Protein AF-A0A660PSE3-F1 (afdb_monomer)

Radius of gyration: 17.84 Å; Cα contacts (8 Å, |Δi|>4): 418; chains: 1; bounding box: 39×32×51 Å

Sequence (211 aa):
MMINMDMIGRLKQQEKGLAIMGVGTSQEFGEYFEGLDAGELKITLVQSGVGSDHTAFYNDSIPSLHFFTGAHEDYHTPSDVLDKIDPDGIVSVSNLIAEVITHFDRHDGQLVFQRTKDSKKGHRASFSVTLGVTPDFVTEVEGLGVDGVSAEGPADNAGILKGDVIIKMDNLVVGDIYDYMNGLSKYRKGDSSLVTLVRETDTLKVVVNFE

Structure (mmCIF, N/CA/C/O backbone):
data_AF-A0A660PSE3-F1
#
_entry.id   AF-A0A660PSE3-F1
#
loop_
_atom_site.group_PDB
_atom_site.id
_atom_site.type_symbol
_atom_site.label_atom_id
_atom_site.label_alt_id
_atom_site.label_comp_id
_atom_site.label_asym_id
_atom_site.label_entity_id
_atom_site.label_seq_id
_atom_site.pdbx_PDB_ins_code
_atom_site.Cartn_x
_atom_site.Cartn_y
_atom_site.Cartn_z
_atom_site.occupancy
_atom_site.B_iso_or_equiv
_atom_site.auth_seq_id
_atom_site.auth_comp_id
_atom_site.auth_asym_id
_atom_site.auth_atom_id
_atom_site.pdbx_PDB_model_num
ATOM 1 N N . MET A 1 1 ? -15.745 -6.299 13.226 1.00 94.12 1 MET A N 1
ATOM 2 C CA . MET A 1 1 ? -14.736 -5.936 12.208 1.00 94.12 1 MET A CA 1
ATOM 3 C C . MET A 1 1 ? -13.872 -7.135 11.870 1.00 94.12 1 MET A C 1
ATOM 5 O O . MET A 1 1 ? -13.912 -8.117 12.604 1.00 94.12 1 MET A O 1
ATOM 9 N N . MET A 1 2 ? -13.092 -7.037 10.801 1.00 96.31 2 MET A N 1
ATOM 10 C CA . MET A 1 2 ? -12.050 -7.990 10.428 1.00 96.31 2 MET A CA 1
ATOM 11 C C . MET A 1 2 ? -10.685 -7.277 10.412 1.00 96.31 2 MET A C 1
ATOM 13 O O . MET A 1 2 ? -10.609 -6.116 10.012 1.00 96.31 2 MET A O 1
ATOM 17 N N . ILE A 1 3 ? -9.627 -7.954 10.866 1.00 97.44 3 ILE A N 1
ATOM 18 C CA . ILE A 1 3 ? -8.242 -7.462 10.842 1.00 97.44 3 ILE A CA 1
ATOM 19 C C . ILE A 1 3 ? -7.397 -8.354 9.928 1.00 97.44 3 ILE A C 1
ATOM 21 O O . ILE A 1 3 ? -7.279 -9.553 10.178 1.00 97.44 3 ILE A O 1
ATOM 25 N N . ASN A 1 4 ? -6.786 -7.762 8.904 1.00 97.38 4 ASN A N 1
ATOM 26 C CA . ASN A 1 4 ? -5.809 -8.410 8.036 1.00 97.38 4 ASN A CA 1
ATOM 27 C C . ASN A 1 4 ? -4.395 -7.971 8.422 1.00 97.38 4 ASN A C 1
ATOM 29 O O . ASN A 1 4 ? -4.133 -6.775 8.564 1.00 97.38 4 ASN A O 1
ATOM 33 N N . MET A 1 5 ? -3.490 -8.935 8.563 1.00 96.75 5 MET A N 1
ATOM 34 C CA . MET A 1 5 ? -2.077 -8.715 8.872 1.00 96.75 5 MET A CA 1
ATOM 35 C C . MET A 1 5 ? -1.255 -9.355 7.760 1.00 96.75 5 MET A C 1
ATOM 37 O O . MET A 1 5 ? -1.071 -10.570 7.759 1.00 96.75 5 MET A O 1
ATOM 41 N N . ASP A 1 6 ? -0.798 -8.549 6.810 1.00 92.38 6 ASP A N 1
ATOM 42 C CA . ASP A 1 6 ? -0.016 -9.016 5.666 1.00 92.38 6 ASP A CA 1
ATOM 43 C C . ASP A 1 6 ? 1.324 -8.291 5.692 1.00 92.38 6 ASP A C 1
ATOM 45 O O . ASP A 1 6 ? 1.356 -7.073 5.844 1.00 92.38 6 ASP A O 1
ATOM 49 N N . MET A 1 7 ? 2.430 -9.035 5.624 1.00 93.06 7 MET A N 1
ATOM 50 C CA . MET A 1 7 ? 3.790 -8.484 5.686 1.00 93.06 7 MET A CA 1
ATOM 51 C C . MET A 1 7 ? 3.969 -7.421 6.792 1.00 93.06 7 MET A C 1
ATOM 53 O O . MET A 1 7 ? 4.244 -6.249 6.530 1.00 93.06 7 MET A O 1
ATOM 57 N N . ILE A 1 8 ? 3.832 -7.827 8.059 1.00 96.56 8 ILE A N 1
ATOM 58 C CA . ILE A 1 8 ? 4.061 -6.954 9.231 1.00 96.56 8 ILE A CA 1
ATOM 59 C C . ILE A 1 8 ? 5.482 -7.062 9.809 1.00 96.56 8 ILE A C 1
ATOM 61 O O . ILE A 1 8 ? 5.777 -6.526 10.874 1.00 96.56 8 ILE A O 1
ATOM 65 N N . GLY A 1 9 ? 6.355 -7.813 9.134 1.00 96.19 9 GLY A N 1
ATOM 66 C CA . GLY A 1 9 ? 7.639 -8.255 9.673 1.00 96.19 9 GLY A CA 1
ATOM 67 C C . GLY A 1 9 ? 8.857 -7.440 9.261 1.00 96.19 9 GLY A C 1
ATOM 68 O O . GLY A 1 9 ? 9.953 -7.791 9.684 1.00 96.19 9 GLY A O 1
ATOM 69 N N . ARG A 1 10 ? 8.719 -6.404 8.423 1.00 95.19 10 ARG A N 1
ATOM 70 C CA . ARG A 1 10 ? 9.862 -5.654 7.862 1.00 95.19 10 ARG A CA 1
ATOM 71 C C . ARG A 1 10 ? 9.874 -4.177 8.261 1.00 95.19 10 ARG A C 1
ATOM 73 O O . ARG A 1 10 ? 10.488 -3.353 7.588 1.00 95.19 10 ARG A O 1
ATOM 80 N N . LEU A 1 11 ? 9.252 -3.848 9.393 1.00 95.56 11 LEU A N 1
ATOM 81 C CA . LEU A 1 11 ? 9.049 -2.475 9.864 1.00 95.56 11 LEU A CA 1
ATOM 82 C C . LEU A 1 11 ? 10.332 -1.618 9.853 1.00 95.56 11 LEU A C 1
ATOM 84 O O . LEU A 1 11 ? 10.322 -0.493 9.351 1.00 95.56 11 LEU A O 1
ATOM 88 N N . LYS A 1 12 ? 11.458 -2.135 10.367 1.00 93.38 12 LYS A N 1
ATOM 89 C CA . LYS A 1 12 ? 12.744 -1.415 10.354 1.00 93.38 12 LYS A CA 1
ATOM 90 C C . LYS A 1 12 ? 13.263 -1.096 8.950 1.00 93.38 12 LYS A C 1
ATOM 92 O O . LYS A 1 12 ? 13.829 -0.021 8.760 1.00 93.38 12 LYS A O 1
ATOM 97 N N . GLN A 1 13 ? 13.096 -2.004 7.984 1.00 92.25 13 GLN A N 1
ATOM 98 C CA . GLN A 1 13 ? 13.504 -1.767 6.588 1.00 92.25 13 GLN A CA 1
ATOM 99 C C . GLN A 1 13 ? 12.668 -0.663 5.936 1.00 92.25 13 GLN A C 1
ATOM 101 O O . GLN A 1 13 ? 13.131 -0.011 5.008 1.00 92.25 13 GLN A O 1
ATOM 106 N N . GLN A 1 14 ? 11.469 -0.442 6.466 1.00 91.31 14 GLN A N 1
ATOM 107 C CA . GLN A 1 14 ? 10.493 0.533 5.998 1.00 91.31 14 GLN A CA 1
ATOM 108 C C . GLN A 1 14 ? 10.499 1.812 6.848 1.00 91.31 14 GLN A C 1
ATOM 110 O O . GLN A 1 14 ? 9.527 2.554 6.897 1.00 91.31 14 GLN A O 1
ATOM 115 N N . GLU A 1 15 ? 11.597 2.071 7.569 1.00 93.38 15 GLU A N 1
ATOM 116 C CA . GLU A 1 15 ? 11.785 3.257 8.415 1.00 93.38 15 GLU A CA 1
ATOM 117 C C . GLU A 1 15 ? 10.637 3.529 9.407 1.00 93.38 15 GLU A C 1
ATOM 119 O O . GLU A 1 15 ? 10.296 4.690 9.672 1.00 93.38 15 GLU A O 1
ATOM 124 N N . LYS A 1 16 ? 10.065 2.455 9.971 1.00 94.50 16 LYS A N 1
ATOM 125 C CA . LYS A 1 16 ? 8.881 2.477 10.851 1.00 94.50 16 LYS A CA 1
ATOM 126 C C . LYS A 1 16 ? 7.572 2.880 10.164 1.00 94.50 16 LYS A C 1
ATOM 128 O O . LYS A 1 16 ? 6.616 3.238 10.849 1.00 94.50 16 LYS A O 1
ATOM 133 N N . GLY A 1 17 ? 7.526 2.817 8.838 1.00 95.31 17 GLY A N 1
ATOM 134 C CA . GLY A 1 17 ? 6.325 2.991 8.033 1.00 95.31 17 GLY A CA 1
ATOM 135 C C . GLY A 1 17 ? 5.329 1.850 8.225 1.00 95.31 17 GLY A C 1
ATOM 136 O O . GLY A 1 17 ? 5.695 0.675 8.209 1.00 95.31 17 GLY A O 1
ATOM 137 N N . LEU A 1 18 ? 4.061 2.206 8.419 1.00 96.31 18 LEU A N 1
ATOM 138 C CA . LEU A 1 18 ? 2.957 1.259 8.525 1.00 96.31 18 LEU A CA 1
ATOM 139 C C . LEU A 1 18 ? 1.725 1.836 7.829 1.00 96.31 18 LEU A C 1
ATOM 141 O O . LEU A 1 18 ? 1.149 2.830 8.272 1.00 96.31 18 LEU A O 1
ATOM 145 N N . ALA A 1 19 ? 1.292 1.178 6.760 1.00 94.56 19 ALA A N 1
ATOM 146 C CA . ALA A 1 19 ? 0.030 1.484 6.112 1.00 94.56 19 ALA A CA 1
ATOM 147 C C . ALA A 1 19 ? -1.121 0.787 6.851 1.00 94.56 19 ALA A C 1
ATOM 149 O O . ALA A 1 19 ? -1.070 -0.421 7.108 1.00 94.56 19 ALA A O 1
ATOM 150 N N . ILE A 1 20 ? -2.175 1.546 7.157 1.00 95.31 20 ILE A N 1
ATOM 151 C CA . ILE A 1 20 ? -3.448 1.040 7.673 1.00 95.31 20 ILE A CA 1
ATOM 152 C C . ILE A 1 20 ? -4.521 1.338 6.629 1.00 95.31 20 ILE A C 1
ATOM 154 O O . ILE A 1 20 ? -5.004 2.463 6.491 1.00 95.31 20 ILE A O 1
ATOM 158 N N . MET A 1 21 ? -4.882 0.311 5.870 1.00 92.75 21 MET A N 1
ATOM 159 C CA . MET A 1 21 ? -5.939 0.364 4.865 1.00 92.75 21 MET A CA 1
ATOM 160 C C . MET A 1 21 ? -7.294 0.003 5.465 1.00 92.75 21 MET A C 1
ATOM 162 O O . MET A 1 21 ? -7.382 -0.735 6.446 1.00 92.75 21 MET A O 1
ATOM 166 N N . GLY A 1 22 ? -8.363 0.487 4.839 1.00 93.94 22 GLY A N 1
ATOM 167 C CA . GLY A 1 22 ? -9.740 0.176 5.210 1.00 93.94 22 GLY A CA 1
ATOM 168 C C . GLY A 1 22 ? -10.331 1.095 6.273 1.00 93.94 22 GLY A C 1
ATOM 169 O O . GLY A 1 22 ? -11.458 0.862 6.714 1.00 93.94 22 GLY A O 1
ATOM 170 N N . VAL A 1 23 ? -9.638 2.175 6.651 1.00 94.94 23 VAL A N 1
ATOM 171 C CA . VAL A 1 23 ? -10.137 3.108 7.679 1.00 94.94 23 VAL A CA 1
ATOM 172 C C . VAL A 1 23 ? -11.426 3.817 7.265 1.00 94.94 23 VAL A C 1
ATOM 174 O O . VAL A 1 23 ? -12.193 4.247 8.113 1.00 94.94 23 VAL A O 1
ATOM 177 N N . GLY A 1 24 ? -11.716 3.881 5.965 1.00 94.19 24 GLY A N 1
ATOM 178 C CA . GLY A 1 24 ? -12.964 4.432 5.448 1.00 94.19 24 GLY A CA 1
ATOM 179 C C . GLY A 1 24 ? -14.133 3.447 5.452 1.00 94.19 24 GLY A C 1
ATOM 180 O O . GLY A 1 24 ? -15.213 3.822 5.003 1.00 94.19 24 GLY A O 1
ATOM 181 N N . THR A 1 25 ? -13.949 2.199 5.903 1.00 95.00 25 THR A N 1
ATOM 182 C CA . THR A 1 25 ? -14.993 1.153 5.864 1.00 95.00 25 THR A CA 1
ATOM 183 C C . THR A 1 25 ? -15.966 1.194 7.041 1.00 95.00 25 THR A C 1
ATOM 185 O O . THR A 1 25 ? -16.986 0.505 6.997 1.00 95.00 25 THR A O 1
ATOM 188 N N . SER A 1 26 ? -15.686 2.015 8.055 1.00 95.44 26 SER A N 1
ATOM 189 C CA . SER A 1 26 ? -16.573 2.305 9.184 1.00 95.44 26 SER A CA 1
ATOM 190 C C . SER A 1 26 ? -16.522 3.790 9.508 1.00 95.44 26 SER A C 1
ATOM 192 O O . SER A 1 26 ? -15.457 4.396 9.395 1.00 95.44 26 SER A O 1
ATOM 194 N N . GLN A 1 27 ? -17.631 4.371 9.959 1.00 90.81 27 GLN A N 1
ATOM 195 C CA . GLN A 1 27 ? -17.623 5.757 10.439 1.00 90.81 27 GLN A CA 1
ATOM 196 C C . GLN A 1 27 ? -16.722 5.911 11.679 1.00 90.81 27 GLN A C 1
ATOM 198 O O . GLN A 1 27 ? -15.932 6.846 11.774 1.00 90.81 27 GLN A O 1
ATOM 203 N N . GLU A 1 28 ? -16.789 4.939 12.584 1.00 93.75 28 GLU A N 1
ATOM 204 C CA . GLU A 1 28 ? -16.076 4.910 13.864 1.00 93.75 28 GLU A CA 1
ATOM 205 C C . GLU A 1 28 ? -14.559 4.756 13.686 1.00 93.75 28 GLU A C 1
ATOM 207 O O . GLU A 1 28 ? -13.779 5.179 14.537 1.00 93.75 28 GLU A O 1
ATOM 212 N N . PHE A 1 29 ? -14.119 4.169 12.569 1.00 95.12 29 PHE A N 1
ATOM 213 C CA . PHE A 1 29 ? -12.698 4.061 12.242 1.00 95.12 29 PHE A CA 1
ATOM 214 C C . PHE A 1 29 ? -12.092 5.430 11.947 1.00 95.12 29 PHE A C 1
ATOM 216 O O . PHE A 1 29 ? -11.010 5.723 12.447 1.00 95.12 29 PHE A O 1
ATOM 223 N N . GLY A 1 30 ? -12.789 6.270 11.175 1.00 83.81 30 GLY A N 1
ATOM 224 C CA . GLY A 1 30 ? -12.317 7.617 10.857 1.00 83.81 30 GLY A CA 1
ATOM 225 C C . GLY A 1 30 ? -12.034 8.429 12.121 1.00 83.81 30 GLY A C 1
ATOM 226 O O . GLY A 1 30 ? -10.928 8.934 12.287 1.00 83.81 30 GLY A O 1
ATOM 227 N N . GLU A 1 31 ? -12.992 8.455 13.051 1.00 85.06 31 GLU A N 1
ATOM 228 C CA . GLU A 1 31 ? -12.867 9.188 14.319 1.00 85.06 31 GLU A CA 1
ATOM 229 C C . GLU A 1 31 ? -11.703 8.680 15.183 1.00 85.06 31 GLU A C 1
ATOM 231 O O . GLU A 1 31 ? -10.964 9.473 15.766 1.00 85.06 31 GLU A O 1
ATOM 236 N N . TYR A 1 32 ? -11.510 7.360 15.252 1.00 93.69 32 TYR A N 1
ATOM 237 C CA . TYR A 1 32 ? -10.425 6.763 16.028 1.00 93.69 32 TYR A CA 1
ATOM 238 C C . TYR A 1 32 ? -9.043 7.057 15.429 1.00 93.69 32 TYR A C 1
ATOM 240 O O . TYR A 1 32 ? -8.137 7.485 16.144 1.00 93.69 32 TYR A O 1
ATOM 248 N N . PHE A 1 33 ? -8.867 6.833 14.122 1.00 93.19 33 PHE A N 1
ATOM 249 C CA . PHE A 1 33 ? -7.552 6.931 13.483 1.00 93.19 33 PHE A CA 1
ATOM 250 C C . PHE A 1 33 ? -7.088 8.375 13.264 1.00 93.19 33 PHE A C 1
ATOM 252 O O . PHE A 1 33 ? -5.882 8.609 13.250 1.00 93.19 33 PHE A O 1
ATOM 259 N N . GLU A 1 34 ? -8.000 9.348 13.165 1.00 85.00 34 GLU A N 1
ATOM 260 C CA . GLU A 1 34 ? -7.638 10.775 13.174 1.00 85.00 34 GLU A CA 1
ATOM 261 C C . GLU A 1 34 ? -6.984 11.211 14.499 1.00 85.00 34 GLU A C 1
ATOM 263 O O . GLU A 1 34 ? -6.159 12.124 14.508 1.00 85.00 34 GLU A O 1
ATOM 268 N N . GLY A 1 35 ? -7.335 10.559 15.614 1.00 85.44 35 GLY A N 1
ATOM 269 C CA . GLY A 1 35 ? -6.816 10.855 16.953 1.00 85.44 35 GLY A CA 1
ATOM 270 C C . GLY A 1 35 ? -5.775 9.864 17.480 1.00 85.44 35 GLY A C 1
ATOM 271 O O . GLY A 1 35 ? -5.416 9.946 18.655 1.00 85.44 35 GLY A O 1
ATOM 272 N N . LEU A 1 36 ? -5.323 8.912 16.659 1.00 90.62 36 LEU A N 1
ATOM 273 C CA . LEU A 1 36 ? -4.416 7.850 17.090 1.00 90.62 36 LEU A CA 1
ATOM 274 C C . LEU A 1 36 ? -3.026 8.407 17.437 1.00 90.62 36 LEU A C 1
ATOM 276 O O . LEU A 1 36 ? -2.349 8.988 16.590 1.00 90.62 36 LEU A O 1
ATOM 280 N N . ASP A 1 37 ? -2.561 8.147 18.660 1.00 89.31 37 ASP A N 1
ATOM 281 C CA . ASP A 1 37 ? -1.147 8.282 19.015 1.00 89.31 37 ASP A CA 1
ATOM 282 C C . ASP A 1 37 ? -0.411 6.996 18.627 1.00 89.31 37 ASP A C 1
ATOM 284 O O . ASP A 1 37 ? -0.559 5.956 19.266 1.00 89.31 37 ASP A O 1
ATOM 288 N N . ALA A 1 38 ? 0.360 7.062 17.545 1.00 87.75 38 ALA A N 1
ATOM 289 C CA . ALA A 1 38 ? 1.097 5.921 17.014 1.00 87.75 38 ALA A CA 1
ATOM 290 C C . ALA A 1 38 ? 2.534 5.808 17.561 1.00 87.75 38 ALA A C 1
ATOM 292 O O . ALA A 1 38 ? 3.313 4.963 17.102 1.00 87.75 38 ALA A O 1
ATOM 293 N N . GLY A 1 39 ? 2.913 6.662 18.520 1.00 90.69 39 GLY A N 1
ATOM 294 C CA . GLY A 1 39 ? 4.263 6.709 19.067 1.00 90.69 39 GLY A CA 1
ATOM 295 C C . GLY A 1 39 ? 5.318 6.955 17.984 1.00 90.69 39 GLY A C 1
ATOM 296 O O . GLY A 1 39 ? 5.339 7.997 17.335 1.00 90.69 39 GLY A O 1
ATOM 297 N N . GLU A 1 40 ? 6.226 5.994 17.799 1.00 91.69 40 GLU A N 1
ATOM 298 C CA . GLU A 1 40 ? 7.311 6.091 16.811 1.00 91.69 40 GLU A CA 1
ATOM 299 C C . GLU A 1 40 ? 6.939 5.561 15.415 1.00 91.69 40 GLU A C 1
ATOM 301 O O . GLU A 1 40 ? 7.767 5.634 14.501 1.00 91.69 40 GLU A O 1
ATOM 306 N N . LEU A 1 41 ? 5.741 4.988 15.248 1.00 95.44 41 LEU A N 1
ATOM 307 C CA . LEU A 1 41 ? 5.271 4.481 13.961 1.00 95.44 41 LEU A CA 1
ATOM 308 C C . LEU A 1 41 ? 4.863 5.645 13.052 1.00 95.44 41 LEU A C 1
ATOM 310 O O . LEU A 1 41 ? 4.146 6.558 13.460 1.00 95.44 41 LEU A O 1
ATOM 314 N N . LYS A 1 42 ? 5.283 5.58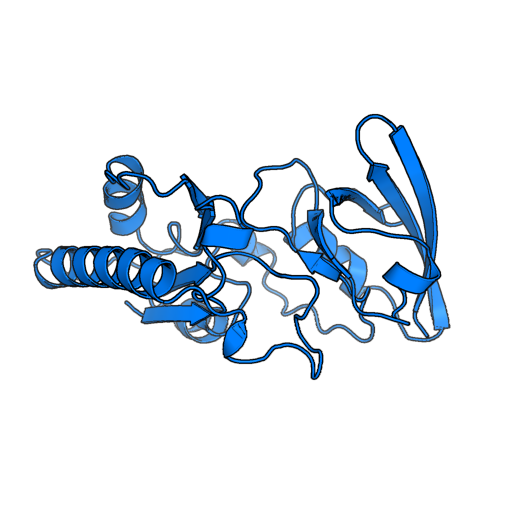4 11.789 1.00 94.94 42 LYS A N 1
ATOM 315 C CA . LYS A 1 42 ? 4.845 6.507 10.739 1.00 94.94 42 LYS A CA 1
ATOM 316 C C . LYS A 1 42 ? 3.625 5.895 10.050 1.00 94.94 42 LYS A C 1
ATOM 318 O O . LYS A 1 42 ? 3.770 5.019 9.200 1.00 94.94 42 LYS A O 1
ATOM 323 N N . ILE A 1 43 ? 2.432 6.311 10.471 1.00 94.75 43 ILE A N 1
ATOM 324 C CA . ILE A 1 43 ? 1.172 5.744 9.980 1.00 94.75 43 ILE A CA 1
ATOM 325 C C . ILE A 1 43 ? 0.721 6.428 8.693 1.00 94.75 43 ILE A C 1
ATOM 327 O O . ILE A 1 43 ? 0.563 7.647 8.663 1.00 94.75 43 ILE A O 1
ATOM 331 N N . THR A 1 44 ? 0.405 5.619 7.685 1.00 93.19 44 THR A N 1
ATOM 332 C CA . THR A 1 44 ? -0.277 6.061 6.463 1.00 93.19 44 THR A CA 1
ATOM 333 C C . THR A 1 44 ? -1.681 5.477 6.436 1.00 93.19 44 THR A C 1
ATOM 335 O O . THR A 1 44 ? -1.865 4.260 6.414 1.00 93.19 44 THR A O 1
ATOM 338 N N . LEU A 1 45 ? -2.694 6.344 6.473 1.00 93.00 45 LEU A N 1
ATOM 339 C CA . LEU A 1 45 ? -4.097 5.936 6.519 1.00 93.00 45 LEU A CA 1
ATOM 340 C C . LEU A 1 45 ? -4.681 5.884 5.107 1.00 93.00 45 LEU A C 1
ATOM 342 O O . LEU A 1 45 ? -4.785 6.901 4.424 1.00 93.00 45 LEU A O 1
ATOM 346 N N . VAL A 1 46 ? -5.132 4.705 4.687 1.00 90.19 46 VAL A N 1
ATOM 347 C CA . VAL A 1 46 ? -5.727 4.502 3.363 1.00 90.19 46 VAL A CA 1
ATOM 348 C C . VAL A 1 46 ? -7.213 4.201 3.513 1.00 90.19 46 VAL A C 1
ATOM 350 O O . VAL A 1 46 ? -7.623 3.219 4.131 1.00 90.19 46 VAL A O 1
ATOM 353 N N . GLN A 1 47 ? -8.047 5.053 2.917 1.00 91.31 47 GLN A N 1
ATOM 354 C CA . GLN A 1 47 ? -9.503 4.984 3.077 1.00 91.31 47 GLN A CA 1
ATOM 355 C C . GLN A 1 47 ? -10.108 3.692 2.521 1.00 91.31 47 GLN A C 1
ATOM 357 O O . GLN A 1 47 ? -11.075 3.183 3.081 1.00 91.31 47 GLN A O 1
ATOM 362 N N . SER A 1 48 ? -9.559 3.172 1.425 1.00 87.50 48 SER A N 1
ATOM 363 C CA . SER A 1 48 ? -10.150 2.054 0.694 1.00 87.50 48 SER A CA 1
ATOM 364 C C . SER A 1 48 ? -10.196 0.746 1.479 1.00 87.50 48 SER A C 1
ATOM 366 O O . SER A 1 48 ? -9.223 0.373 2.123 1.00 87.50 48 SER A O 1
ATOM 368 N N . GLY A 1 49 ? -11.306 0.015 1.339 1.00 84.56 49 GLY A N 1
ATOM 369 C CA . GLY A 1 49 ? -11.508 -1.330 1.883 1.00 84.56 49 GLY A CA 1
ATOM 370 C C . GLY A 1 49 ? -11.163 -2.472 0.925 1.00 84.56 49 GLY A C 1
ATOM 371 O O . GLY A 1 49 ? -11.608 -3.596 1.151 1.00 84.56 49 GLY A O 1
ATOM 372 N N . VAL A 1 50 ? -10.450 -2.202 -0.170 1.00 81.88 50 VAL A N 1
ATOM 373 C CA . VAL A 1 50 ? -10.019 -3.232 -1.127 1.00 81.88 50 VAL A CA 1
ATOM 374 C C . VAL A 1 50 ? -8.505 -3.185 -1.338 1.00 81.88 50 VAL A C 1
ATOM 376 O O . VAL A 1 50 ? -7.904 -2.118 -1.252 1.00 81.88 50 VAL A O 1
ATOM 379 N N . GLY A 1 51 ? -7.897 -4.328 -1.668 1.00 75.75 51 GLY A N 1
ATOM 380 C CA . GLY A 1 51 ? -6.471 -4.404 -2.026 1.00 75.75 51 GLY A CA 1
ATOM 381 C C . GLY A 1 51 ? -5.740 -5.677 -1.586 1.00 75.75 51 GLY A C 1
ATOM 382 O O . GLY A 1 51 ? -4.701 -5.994 -2.146 1.00 75.75 51 GLY A O 1
ATOM 383 N N . SER A 1 52 ? -6.284 -6.430 -0.627 1.00 81.75 52 SER A N 1
ATOM 384 C CA . SER A 1 52 ? -5.774 -7.749 -0.192 1.00 81.75 52 SER A CA 1
ATOM 385 C C . SER A 1 52 ? -6.963 -8.637 0.237 1.00 81.75 52 SER A C 1
ATOM 387 O O . SER A 1 52 ? -8.101 -8.363 -0.167 1.00 81.75 52 SER A O 1
ATOM 389 N N . ASP A 1 53 ? -6.758 -9.675 1.046 1.00 84.81 53 ASP A N 1
ATOM 390 C CA . ASP A 1 53 ? -7.789 -10.635 1.473 1.00 84.81 53 ASP A CA 1
ATOM 391 C C . ASP A 1 53 ? -8.967 -9.979 2.209 1.00 84.81 53 ASP A C 1
ATOM 393 O O . ASP A 1 53 ? -10.117 -10.423 2.118 1.00 84.81 53 ASP A O 1
ATOM 397 N N . HIS A 1 54 ? -8.720 -8.829 2.844 1.00 88.56 54 HIS A N 1
ATOM 398 C CA . HIS A 1 54 ? -9.759 -8.003 3.457 1.00 88.56 54 HIS A CA 1
ATOM 399 C C . HIS A 1 54 ? -10.869 -7.551 2.506 1.00 88.56 54 HIS A C 1
ATOM 401 O O . HIS A 1 54 ? -11.997 -7.305 2.939 1.00 88.56 54 HIS A O 1
ATOM 407 N N . THR A 1 55 ? -10.593 -7.554 1.203 1.00 87.31 55 THR A N 1
ATOM 408 C CA . THR A 1 55 ? -11.569 -7.268 0.149 1.00 87.31 55 THR A CA 1
ATOM 409 C C . THR A 1 55 ? -12.795 -8.184 0.223 1.00 87.31 55 THR A C 1
ATOM 411 O O . THR A 1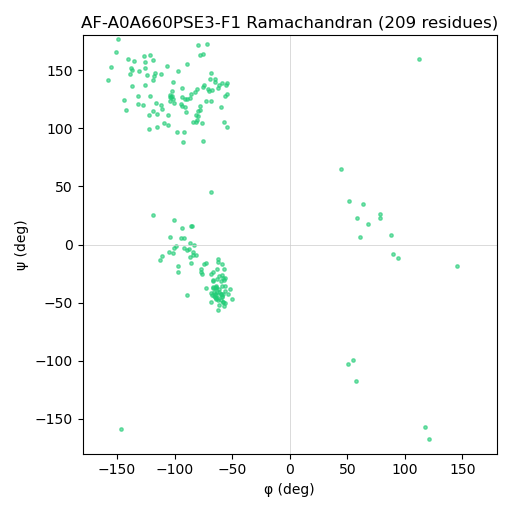 55 ? -13.901 -7.747 -0.093 1.00 87.31 55 THR A O 1
ATOM 414 N N . ALA A 1 56 ? -12.640 -9.458 0.610 1.00 88.44 56 ALA A N 1
ATOM 415 C CA . ALA A 1 56 ? -13.771 -10.386 0.704 1.00 88.44 56 ALA A CA 1
ATOM 416 C C . ALA A 1 56 ? -14.779 -9.938 1.776 1.00 88.44 56 ALA A C 1
ATOM 418 O O . ALA A 1 56 ? -15.968 -9.814 1.495 1.00 88.44 56 ALA A O 1
ATOM 419 N N . PHE A 1 57 ? -14.283 -9.582 2.960 1.00 94.38 57 PHE A N 1
ATOM 420 C CA . PHE A 1 57 ? -15.092 -9.111 4.087 1.00 94.38 57 PHE A CA 1
ATOM 421 C C . PHE A 1 57 ? -15.716 -7.742 3.811 1.00 94.38 57 PHE A C 1
ATOM 423 O O . PHE A 1 57 ? -16.905 -7.538 4.055 1.00 94.38 57 PHE A O 1
ATOM 430 N N . TYR A 1 58 ? -14.953 -6.829 3.207 1.00 92.19 58 TYR A N 1
ATOM 431 C CA . TYR A 1 58 ? -15.486 -5.557 2.725 1.00 92.19 58 TYR A CA 1
ATOM 432 C C . TYR A 1 58 ? -16.651 -5.746 1.738 1.00 92.19 58 TYR A C 1
ATOM 434 O O . TYR A 1 58 ? -17.650 -5.023 1.789 1.00 92.19 58 TYR A O 1
ATOM 442 N N . ASN A 1 59 ? -16.560 -6.734 0.841 1.00 89.12 59 ASN A N 1
ATOM 443 C CA . ASN A 1 59 ? -17.639 -7.036 -0.100 1.00 89.12 59 ASN A CA 1
ATOM 444 C C . ASN A 1 59 ? -18.901 -7.558 0.585 1.00 89.12 59 ASN A C 1
ATOM 446 O O . ASN A 1 59 ? -19.993 -7.193 0.143 1.00 89.12 59 ASN A O 1
ATOM 450 N N . ASP A 1 60 ? -18.748 -8.266 1.699 1.00 94.38 60 ASP A N 1
ATOM 451 C CA . ASP A 1 60 ? -19.844 -8.737 2.550 1.00 94.38 60 ASP A CA 1
ATOM 452 C C . ASP A 1 60 ? -20.293 -7.693 3.588 1.00 94.38 60 ASP A C 1
ATOM 454 O O . ASP A 1 60 ? -21.053 -7.993 4.504 1.00 94.38 60 ASP A O 1
ATOM 458 N N . SER A 1 61 ? -19.898 -6.429 3.400 1.00 94.88 61 SER A N 1
ATOM 459 C CA . SER A 1 61 ? -20.299 -5.292 4.240 1.00 94.88 61 SER A CA 1
ATOM 460 C C . SER A 1 61 ? -19.812 -5.395 5.688 1.00 94.88 61 SER A C 1
ATOM 462 O O . SER A 1 61 ? -20.491 -4.968 6.621 1.00 94.88 61 SER A O 1
ATOM 464 N N . ILE A 1 62 ? -18.618 -5.961 5.870 1.00 95.56 62 ILE A N 1
ATOM 465 C CA . ILE A 1 62 ? -17.939 -6.068 7.160 1.00 95.56 62 ILE A CA 1
ATOM 466 C C . ILE A 1 62 ? -16.818 -5.015 7.212 1.00 95.56 62 ILE A C 1
ATOM 468 O O . ILE A 1 62 ? -15.922 -5.045 6.357 1.00 95.56 62 ILE A O 1
ATOM 472 N N . PRO A 1 63 ? -16.809 -4.108 8.213 1.00 96.19 63 PRO A N 1
ATOM 473 C CA . PRO A 1 63 ? -15.709 -3.170 8.418 1.00 96.19 63 PRO A CA 1
ATOM 474 C C . PRO A 1 63 ? -14.395 -3.923 8.582 1.00 96.19 63 PRO A C 1
ATOM 476 O O . PRO A 1 63 ? -14.313 -4.860 9.385 1.00 96.19 63 PRO A O 1
ATOM 479 N N . SER A 1 64 ? -13.390 -3.547 7.801 1.00 95.81 64 SER A N 1
ATOM 480 C CA . SER A 1 64 ? -12.147 -4.305 7.681 1.00 95.81 64 SER A CA 1
ATOM 481 C C . SER A 1 64 ? -10.951 -3.368 7.702 1.00 95.81 64 SER A C 1
ATOM 483 O O . SER A 1 64 ? -10.973 -2.344 7.027 1.00 95.81 64 SER A O 1
ATOM 485 N N . LEU A 1 65 ? -9.916 -3.740 8.450 1.00 97.00 65 LEU A N 1
ATOM 486 C CA . LEU A 1 65 ? -8.640 -3.032 8.500 1.00 97.00 65 LEU A CA 1
ATOM 487 C C . LEU A 1 65 ? -7.528 -3.943 8.002 1.00 97.00 65 LEU A C 1
ATOM 489 O O . LEU A 1 65 ? -7.554 -5.150 8.246 1.00 97.00 65 LEU A O 1
ATOM 493 N N . HIS A 1 66 ? -6.544 -3.365 7.329 1.00 96.69 66 HIS A N 1
ATOM 494 C CA . HIS A 1 66 ? -5.381 -4.086 6.841 1.00 96.69 66 HIS A CA 1
ATOM 495 C C . HIS A 1 66 ? -4.098 -3.344 7.202 1.00 96.69 66 HIS A C 1
ATOM 497 O O . HIS A 1 66 ? -3.911 -2.198 6.806 1.00 96.69 66 HIS A O 1
ATOM 503 N N . PHE A 1 67 ? -3.234 -4.030 7.945 1.00 97.00 67 PHE A N 1
ATOM 504 C CA . PHE A 1 67 ? -1.943 -3.540 8.410 1.00 97.00 67 PHE A CA 1
ATOM 505 C C . PHE A 1 67 ? -0.836 -4.112 7.532 1.00 97.00 67 PHE A C 1
ATOM 507 O O . PHE A 1 67 ? -0.742 -5.333 7.394 1.00 97.00 67 PHE A O 1
ATOM 514 N N . PHE A 1 68 ? -0.015 -3.228 6.966 1.00 95.19 68 PHE A N 1
ATOM 515 C CA . PHE A 1 68 ? 1.009 -3.577 5.987 1.00 95.19 68 PHE A CA 1
ATOM 516 C C . PHE A 1 68 ? 2.255 -2.712 6.181 1.00 95.19 68 PHE A C 1
ATOM 518 O O . PHE A 1 68 ? 2.160 -1.484 6.162 1.00 95.19 68 PHE A O 1
ATOM 525 N N . THR A 1 69 ? 3.427 -3.330 6.374 1.00 94.88 69 THR A N 1
ATOM 526 C CA . THR A 1 69 ? 4.674 -2.558 6.565 1.00 94.88 69 THR A CA 1
ATOM 527 C C . THR A 1 69 ? 5.297 -2.074 5.261 1.00 94.88 69 THR A C 1
ATOM 529 O O . THR A 1 69 ? 6.198 -1.253 5.317 1.00 94.88 69 THR A O 1
ATOM 532 N N . GLY A 1 70 ? 4.806 -2.525 4.106 1.00 89.38 70 GLY A N 1
ATOM 533 C CA . GLY A 1 70 ? 5.423 -2.266 2.807 1.00 89.38 70 GLY A CA 1
ATOM 534 C C . GLY A 1 70 ? 5.987 -3.544 2.188 1.00 89.38 70 GLY A C 1
ATOM 535 O O . GLY A 1 70 ? 6.227 -4.547 2.864 1.00 89.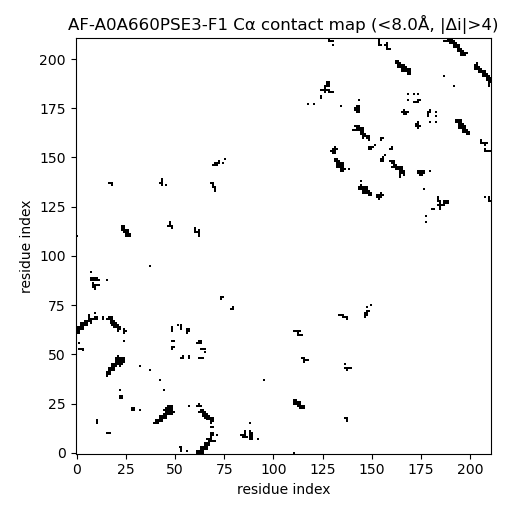38 70 GLY A O 1
ATOM 536 N N . ALA A 1 71 ? 6.181 -3.506 0.878 1.00 87.12 71 ALA A N 1
ATOM 537 C CA . ALA A 1 71 ? 6.874 -4.530 0.119 1.00 87.12 71 ALA A CA 1
ATOM 538 C C . ALA A 1 71 ? 8.377 -4.489 0.414 1.00 87.12 71 ALA A C 1
ATOM 540 O O . ALA A 1 71 ? 8.901 -3.599 1.075 1.00 87.12 71 ALA A O 1
ATOM 541 N N . HIS A 1 72 ? 9.122 -5.461 -0.083 1.00 86.62 72 HIS A N 1
ATOM 542 C CA . HIS A 1 72 ? 10.575 -5.467 0.044 1.00 86.62 72 HIS A CA 1
ATOM 543 C C . HIS A 1 72 ? 11.198 -6.212 -1.129 1.00 86.62 72 HIS A C 1
ATOM 545 O O . HIS A 1 72 ? 10.516 -6.940 -1.845 1.00 86.62 72 HIS A O 1
ATOM 551 N N . GLU A 1 73 ? 12.506 -6.044 -1.314 1.00 81.69 73 GLU A N 1
ATOM 552 C CA . GLU A 1 73 ? 13.259 -6.651 -2.422 1.00 81.69 73 GLU A CA 1
ATOM 553 C C . GLU A 1 73 ? 13.126 -8.180 -2.486 1.00 81.69 73 GLU A C 1
ATOM 555 O O . GLU A 1 73 ? 13.162 -8.766 -3.560 1.00 81.69 73 GLU A O 1
ATOM 560 N N . ASP A 1 74 ? 12.916 -8.824 -1.336 1.00 86.25 74 ASP A N 1
ATOM 561 C CA . ASP A 1 74 ? 12.748 -10.274 -1.258 1.00 86.25 74 ASP A CA 1
ATOM 562 C C . ASP A 1 74 ? 11.321 -10.760 -1.532 1.00 86.25 74 ASP A C 1
ATOM 564 O O . ASP A 1 74 ? 11.082 -11.967 -1.557 1.00 86.25 74 ASP A O 1
ATOM 568 N N . TYR A 1 75 ? 10.353 -9.859 -1.683 1.00 81.75 75 TYR A N 1
ATOM 569 C CA . TYR A 1 75 ? 8.949 -10.242 -1.760 1.00 81.75 75 TYR A CA 1
ATOM 570 C C . TYR A 1 75 ? 8.672 -11.136 -2.979 1.00 81.75 75 TYR A C 1
ATOM 572 O O . TYR A 1 75 ? 9.140 -10.865 -4.082 1.00 81.75 75 TYR A O 1
ATOM 580 N N . HIS A 1 76 ? 7.914 -12.221 -2.775 1.00 82.06 76 HIS A N 1
ATOM 581 C CA . HIS A 1 76 ? 7.681 -13.283 -3.768 1.00 82.06 76 HIS A CA 1
ATOM 582 C C . HIS A 1 76 ? 8.944 -13.993 -4.282 1.00 82.06 76 HIS A C 1
ATOM 584 O O . HIS A 1 76 ? 8.922 -14.613 -5.348 1.00 82.06 76 HIS A O 1
ATOM 590 N N . THR A 1 77 ? 10.036 -13.966 -3.520 1.00 83.81 77 THR A N 1
ATOM 591 C CA . THR A 1 77 ? 11.264 -14.683 -3.871 1.00 83.81 77 THR A CA 1
ATOM 592 C C . THR A 1 77 ? 11.625 -15.732 -2.813 1.00 83.81 77 THR A C 1
ATOM 594 O O . THR A 1 77 ? 11.238 -15.607 -1.649 1.00 83.81 77 THR A O 1
ATOM 597 N N . PRO A 1 78 ? 12.431 -16.752 -3.162 1.00 90.31 78 PRO A N 1
ATOM 598 C CA . PRO A 1 78 ? 12.971 -17.692 -2.180 1.00 90.31 78 PRO A CA 1
ATOM 599 C C . PRO A 1 78 ? 13.896 -17.060 -1.125 1.00 90.31 78 PRO A C 1
ATOM 601 O O . PRO A 1 78 ? 14.237 -17.736 -0.156 1.00 90.31 78 PRO A O 1
ATOM 604 N N . SER A 1 79 ? 14.345 -15.809 -1.309 1.00 91.62 79 SER A N 1
ATOM 605 C CA . SER A 1 79 ? 15.188 -15.103 -0.337 1.00 91.62 79 SER A CA 1
ATOM 606 C C . SER A 1 79 ? 14.393 -14.369 0.745 1.00 91.62 79 SER A C 1
ATOM 608 O O . SER A 1 79 ? 15.013 -13.752 1.622 1.00 91.62 79 SER A O 1
ATOM 610 N N . ASP A 1 80 ? 13.058 -14.462 0.730 1.00 92.94 80 ASP A N 1
ATOM 611 C CA . ASP A 1 80 ? 12.213 -14.043 1.846 1.00 92.94 80 ASP A CA 1
ATOM 612 C C . ASP A 1 80 ? 12.287 -15.069 2.980 1.00 92.94 80 ASP A C 1
ATOM 614 O O . ASP A 1 80 ? 11.567 -16.067 3.022 1.00 92.94 80 ASP A O 1
ATOM 618 N N . VAL A 1 81 ? 13.254 -14.857 3.872 1.00 94.81 81 VAL A N 1
ATOM 619 C CA . VAL A 1 81 ? 13.628 -15.805 4.922 1.00 94.81 81 VAL A CA 1
ATOM 620 C C . VAL A 1 81 ? 13.585 -15.162 6.304 1.00 94.81 81 VAL A C 1
ATOM 622 O O . VAL A 1 81 ? 13.738 -13.949 6.456 1.00 94.81 81 VAL A O 1
ATOM 625 N N . LEU A 1 82 ? 13.429 -16.012 7.324 1.00 94.62 82 LEU A N 1
ATOM 626 C CA . LEU A 1 82 ? 13.240 -15.628 8.726 1.00 94.62 82 LEU A CA 1
ATOM 627 C C . LEU A 1 82 ? 14.291 -14.640 9.253 1.00 94.62 82 LEU A C 1
ATOM 629 O O . LEU A 1 82 ? 13.939 -13.728 9.990 1.00 94.62 82 LEU A O 1
ATOM 633 N N . ASP A 1 83 ? 15.555 -14.781 8.853 1.00 96.00 83 ASP A N 1
ATOM 634 C CA . ASP A 1 83 ? 16.667 -13.952 9.351 1.00 96.00 83 ASP A CA 1
ATOM 635 C C . ASP A 1 83 ? 16.523 -12.458 9.034 1.00 96.00 83 ASP A C 1
ATOM 637 O O . ASP A 1 83 ? 17.228 -11.625 9.602 1.00 96.00 83 ASP A O 1
ATOM 641 N N . LYS A 1 84 ? 15.625 -12.112 8.110 1.00 94.56 84 LYS A N 1
ATOM 642 C CA . LYS A 1 84 ? 15.377 -10.732 7.699 1.00 94.56 84 LYS A CA 1
ATOM 643 C C . LYS A 1 84 ? 14.128 -10.123 8.341 1.00 94.56 84 LYS A C 1
ATOM 645 O O . LYS A 1 84 ? 13.835 -8.951 8.107 1.00 94.56 84 LYS A O 1
ATOM 650 N N . ILE A 1 85 ? 13.395 -10.909 9.128 1.00 96.50 85 ILE A N 1
ATOM 651 C CA . ILE A 1 85 ? 12.280 -10.424 9.935 1.00 96.50 85 ILE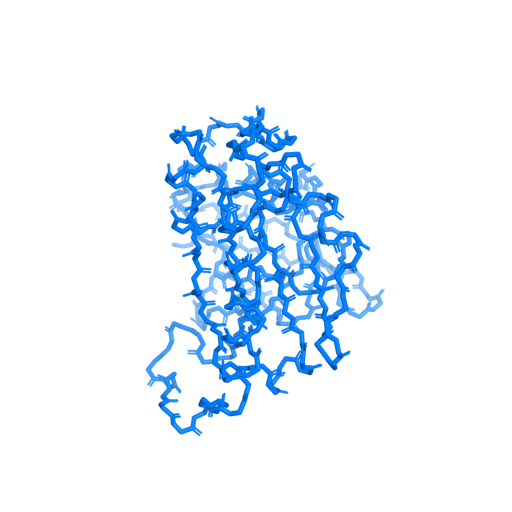 A CA 1
ATOM 652 C C . ILE A 1 85 ? 12.818 -9.546 11.065 1.00 96.50 85 ILE A C 1
ATOM 654 O O . ILE A 1 85 ? 13.856 -9.834 11.653 1.00 96.50 85 ILE A O 1
ATOM 658 N N . ASP A 1 86 ? 12.082 -8.483 11.365 1.00 97.25 86 ASP A N 1
ATOM 659 C CA . ASP A 1 86 ? 12.266 -7.577 12.491 1.00 97.25 86 ASP A CA 1
ATOM 660 C C . ASP A 1 86 ? 11.305 -7.973 13.630 1.00 97.25 86 ASP A C 1
ATOM 662 O O . ASP A 1 86 ? 10.126 -7.606 13.591 1.00 97.25 86 ASP A O 1
ATOM 666 N N . PRO A 1 87 ? 11.755 -8.750 14.639 1.00 97.44 87 PRO A N 1
ATOM 667 C CA . PRO A 1 87 ? 10.868 -9.247 15.688 1.00 97.44 87 PRO A CA 1
ATOM 668 C C . PRO A 1 87 ? 10.327 -8.123 16.573 1.00 97.44 87 PRO A C 1
ATOM 670 O O . PRO A 1 87 ? 9.160 -8.159 16.959 1.00 97.44 87 PRO A O 1
ATOM 673 N N . ASP A 1 88 ? 11.150 -7.110 16.858 1.00 97.19 88 ASP A N 1
ATOM 674 C CA . ASP A 1 88 ? 10.738 -5.946 17.645 1.00 97.19 88 ASP A CA 1
ATOM 675 C C . ASP A 1 88 ? 9.673 -5.148 16.885 1.00 97.19 88 ASP A C 1
ATOM 677 O O . ASP A 1 88 ? 8.657 -4.759 17.462 1.00 97.19 88 ASP A O 1
ATOM 681 N N . GLY A 1 89 ? 9.846 -4.994 15.567 1.00 96.88 89 GLY A N 1
ATOM 682 C CA . GLY A 1 89 ? 8.843 -4.388 14.697 1.00 96.88 89 GLY A CA 1
ATOM 683 C C . GLY A 1 89 ? 7.507 -5.133 14.691 1.00 96.88 89 GLY A C 1
ATOM 684 O O . GLY A 1 89 ? 6.458 -4.497 14.813 1.00 96.88 89 GLY A O 1
ATOM 685 N N . ILE A 1 90 ? 7.525 -6.472 14.644 1.00 97.69 90 ILE A N 1
ATOM 686 C CA . ILE A 1 90 ? 6.301 -7.285 14.775 1.00 97.69 90 ILE A CA 1
ATOM 687 C C . ILE A 1 90 ? 5.610 -7.006 16.109 1.00 97.69 90 ILE A C 1
ATOM 689 O O . ILE A 1 90 ? 4.388 -6.851 16.132 1.00 97.69 90 ILE A O 1
ATOM 693 N N . VAL A 1 91 ? 6.360 -6.933 17.214 1.00 97.56 91 VAL A N 1
ATOM 694 C CA . VAL A 1 91 ? 5.796 -6.632 18.539 1.00 97.56 91 VAL A CA 1
ATOM 695 C C . VAL A 1 91 ? 5.165 -5.239 18.555 1.00 97.56 91 VAL A C 1
ATOM 697 O O . VAL A 1 91 ? 4.030 -5.103 19.009 1.00 97.56 91 VAL A O 1
ATOM 700 N N . SER A 1 92 ? 5.841 -4.221 18.013 1.00 96.94 92 SER A N 1
ATOM 701 C CA . SER A 1 92 ? 5.295 -2.861 17.910 1.00 96.94 92 SER A CA 1
ATOM 702 C C . SER A 1 92 ? 3.982 -2.817 17.124 1.00 96.94 92 SER A C 1
ATOM 704 O O . SER A 1 92 ? 2.995 -2.271 17.618 1.00 96.94 92 SER A O 1
ATOM 706 N N . VAL A 1 93 ? 3.939 -3.433 15.938 1.00 97.62 93 VAL A N 1
ATOM 707 C CA . VAL A 1 93 ? 2.725 -3.478 15.103 1.00 97.62 93 VAL A CA 1
ATOM 708 C C . VAL A 1 93 ? 1.616 -4.279 15.792 1.00 97.62 93 VAL A C 1
ATOM 710 O O . VAL A 1 93 ? 0.466 -3.846 15.821 1.00 97.62 93 VAL A O 1
ATOM 713 N N . SER A 1 94 ? 1.951 -5.417 16.405 1.00 97.50 94 SER A N 1
ATOM 714 C CA . SER A 1 94 ? 0.980 -6.271 17.104 1.00 97.50 94 SER A CA 1
ATOM 715 C C . SER A 1 94 ? 0.364 -5.580 18.321 1.00 97.50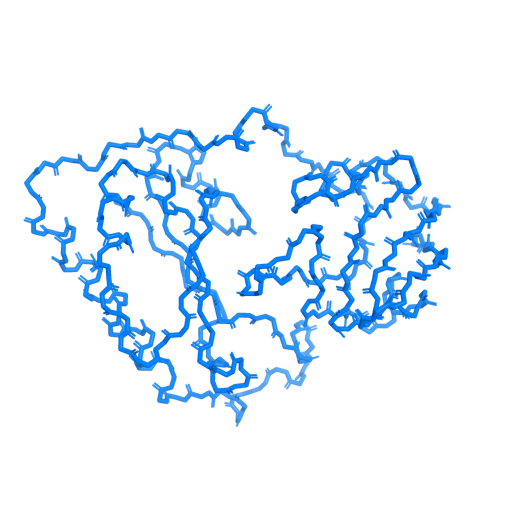 94 SER A C 1
ATOM 717 O O . SER A 1 94 ? -0.828 -5.750 18.572 1.00 97.50 94 SER A O 1
ATOM 719 N N . ASN A 1 95 ? 1.145 -4.783 19.059 1.00 97.31 95 ASN A N 1
ATOM 720 C CA . ASN A 1 95 ? 0.638 -4.000 20.185 1.00 97.31 95 ASN A CA 1
ATOM 721 C C . ASN A 1 95 ? -0.370 -2.946 19.719 1.00 97.31 95 ASN A C 1
ATOM 723 O O . ASN A 1 95 ? -1.463 -2.884 20.274 1.00 97.31 95 ASN A O 1
ATOM 727 N N . LEU A 1 96 ? -0.061 -2.199 18.650 1.00 97.31 96 LEU A N 1
ATOM 728 C CA . LEU A 1 96 ? -1.013 -1.252 18.060 1.00 97.31 96 LEU A CA 1
ATOM 729 C C . LEU A 1 96 ? -2.302 -1.961 17.615 1.00 97.31 96 LEU A C 1
ATOM 731 O O . LEU A 1 96 ? -3.403 -1.505 17.914 1.00 97.31 96 LEU A O 1
ATOM 735 N N . ILE A 1 97 ? -2.187 -3.108 16.939 1.00 97.50 97 ILE A N 1
ATOM 736 C CA . ILE A 1 97 ? -3.355 -3.900 16.522 1.00 97.50 97 ILE A CA 1
ATOM 737 C C . ILE A 1 97 ? -4.181 -4.341 17.739 1.00 97.50 97 ILE A C 1
ATOM 739 O O . ILE A 1 97 ? -5.410 -4.255 17.714 1.00 97.50 97 ILE A O 1
ATOM 743 N N . ALA A 1 98 ? -3.534 -4.789 18.817 1.00 97.19 98 ALA A N 1
ATOM 744 C CA . ALA A 1 98 ? -4.216 -5.179 20.047 1.00 97.19 98 ALA A CA 1
ATOM 745 C C . ALA A 1 98 ? -4.932 -3.993 20.715 1.00 97.19 98 ALA A C 1
ATOM 747 O O . ALA A 1 98 ? -6.042 -4.164 21.22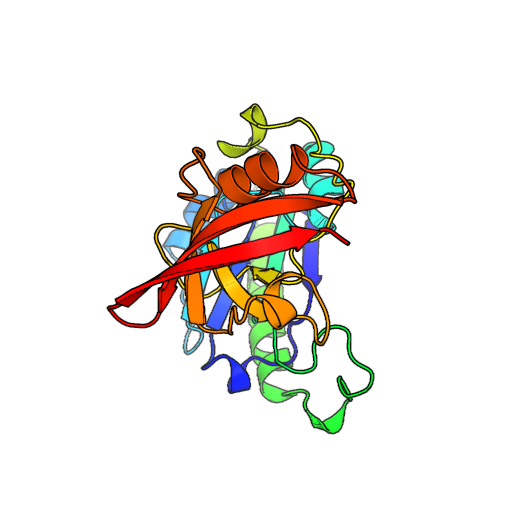7 1.00 97.19 98 ALA A O 1
ATOM 748 N N . GLU A 1 99 ? -4.345 -2.795 20.682 1.00 96.19 99 GLU A N 1
ATOM 749 C CA . GLU A 1 99 ? -4.971 -1.562 21.171 1.00 96.19 99 GLU A CA 1
ATOM 750 C C . GLU A 1 99 ? -6.204 -1.183 20.346 1.00 96.19 99 GLU A C 1
ATOM 752 O O . GLU A 1 99 ? -7.257 -0.917 20.928 1.00 96.19 99 GLU A O 1
ATOM 757 N N . VAL A 1 100 ? -6.114 -1.252 19.014 1.00 96.44 100 VAL A N 1
ATOM 758 C CA . VAL A 1 100 ? -7.245 -1.034 18.092 1.00 96.44 100 VAL A CA 1
ATOM 759 C C . VAL A 1 100 ? -8.378 -2.018 18.395 1.00 96.44 100 VAL A C 1
ATOM 761 O O . VAL A 1 100 ? -9.530 -1.617 18.565 1.00 96.44 100 VAL A O 1
ATOM 764 N N . ILE A 1 101 ? -8.057 -3.312 18.508 1.00 96.38 101 ILE A N 1
ATOM 765 C CA . ILE A 1 101 ? -9.038 -4.354 18.845 1.00 96.38 101 ILE A CA 1
ATOM 766 C C . ILE A 1 101 ? -9.676 -4.064 20.201 1.00 96.38 101 ILE A C 1
ATOM 768 O O . ILE A 1 101 ? -10.898 -4.082 20.312 1.00 96.38 101 ILE A O 1
ATOM 772 N N . THR A 1 102 ? -8.871 -3.749 21.215 1.00 96.06 102 THR A N 1
ATOM 773 C CA . THR A 1 102 ? -9.360 -3.471 22.572 1.00 96.06 102 THR A CA 1
ATOM 774 C C . THR A 1 102 ? -10.237 -2.221 22.621 1.00 96.06 102 THR A C 1
ATOM 776 O O . THR A 1 102 ? -11.214 -2.190 23.369 1.00 96.06 102 THR A O 1
ATOM 779 N N . HIS A 1 103 ? -9.910 -1.189 21.840 1.00 94.94 103 HIS A N 1
ATOM 780 C CA . HIS A 1 103 ? -10.724 0.016 21.729 1.00 94.94 103 HIS A CA 1
ATOM 781 C C . HIS A 1 103 ? -12.114 -0.316 21.178 1.00 94.94 103 HIS A C 1
ATOM 783 O O . HIS A 1 103 ? -13.117 0.015 21.811 1.00 94.94 103 HIS A O 1
ATOM 789 N N . PHE A 1 104 ? -12.180 -1.019 20.043 1.00 95.31 104 PHE A N 1
ATOM 790 C CA . PHE A 1 104 ? -13.455 -1.334 19.394 1.00 95.31 104 PHE A CA 1
ATOM 791 C C . PHE A 1 104 ? -14.237 -2.471 20.059 1.00 95.31 104 PHE A C 1
ATOM 793 O O . PHE A 1 104 ? -15.453 -2.520 19.912 1.00 95.31 104 PHE A O 1
ATOM 800 N N . ASP A 1 105 ? -13.590 -3.343 20.832 1.00 94.38 105 ASP A N 1
ATOM 801 C CA . ASP A 1 105 ? -14.273 -4.316 21.699 1.00 94.38 105 ASP A CA 1
ATOM 802 C C . ASP A 1 105 ? -15.039 -3.626 22.843 1.00 94.38 105 ASP A C 1
ATOM 804 O O . ASP A 1 105 ? -16.085 -4.097 23.283 1.00 94.38 105 ASP A O 1
ATOM 808 N N . ARG A 1 106 ? -14.544 -2.465 23.297 1.00 94.44 106 ARG A N 1
ATOM 809 C CA . ARG A 1 106 ? -15.175 -1.633 24.337 1.00 94.44 106 ARG A CA 1
ATOM 810 C C . ARG A 1 106 ? -16.115 -0.563 23.786 1.00 94.44 106 ARG A C 1
ATOM 812 O O . ARG A 1 106 ? -16.687 0.186 24.573 1.00 94.44 106 ARG A O 1
ATOM 819 N N . HIS A 1 107 ? -16.227 -0.441 22.468 1.00 91.88 107 HIS A N 1
ATOM 820 C CA . HIS A 1 107 ? -17.093 0.544 21.840 1.00 91.88 107 HIS A CA 1
ATOM 821 C C . HIS A 1 107 ? -18.567 0.175 22.057 1.00 91.88 107 HIS A C 1
ATOM 823 O O . HIS A 1 107 ? -18.982 -0.959 21.820 1.00 91.88 107 HIS A O 1
ATOM 829 N N . ASP A 1 108 ? -19.368 1.150 22.483 1.00 90.06 108 ASP A N 1
ATOM 830 C CA . ASP A 1 108 ? -20.802 0.961 22.679 1.00 90.06 108 ASP A CA 1
ATOM 831 C C . ASP A 1 108 ? -21.532 0.957 21.331 1.00 90.06 108 ASP A C 1
ATOM 833 O O . ASP A 1 108 ? -21.785 2.003 20.737 1.00 90.06 108 ASP A O 1
ATOM 837 N N . GLY A 1 109 ? -21.933 -0.228 20.876 1.00 88.88 109 GLY A N 1
ATOM 838 C CA . GLY A 1 109 ? -22.729 -0.395 19.662 1.00 88.88 109 GLY A CA 1
ATOM 839 C C . GLY A 1 109 ? -22.044 -1.261 18.615 1.00 88.88 109 GLY A C 1
ATOM 840 O O . GLY A 1 109 ? -21.090 -1.984 18.889 1.00 88.88 109 GLY A O 1
ATOM 841 N N . GLN A 1 110 ? -22.593 -1.244 17.402 1.00 89.81 110 GLN A N 1
ATOM 842 C CA . GLN A 1 110 ? -22.010 -1.944 16.263 1.00 89.81 110 GLN A CA 1
ATOM 843 C C . GLN A 1 110 ? -21.276 -0.948 15.382 1.00 89.81 110 GLN A C 1
ATOM 845 O O . GLN A 1 110 ? -21.801 0.123 15.109 1.00 89.81 110 GLN A O 1
ATOM 850 N N . LEU A 1 111 ? -20.120 -1.364 14.872 1.00 94.62 111 LEU A N 1
ATOM 851 C CA . LEU A 1 111 ? -19.403 -0.638 13.832 1.00 94.62 111 LEU A CA 1
ATOM 852 C C . LEU A 1 111 ? -20.276 -0.509 12.581 1.00 94.62 111 LEU A C 1
ATOM 854 O O . LEU A 1 111 ? -20.666 -1.522 11.983 1.00 94.62 111 LEU A O 1
ATOM 858 N N . VAL A 1 112 ? -20.585 0.726 12.193 1.00 94.25 112 VAL A N 1
ATOM 859 C CA . VAL A 1 112 ? -21.436 1.020 11.045 1.00 94.25 112 VAL A CA 1
ATOM 860 C C . VAL A 1 112 ? -20.615 0.944 9.766 1.00 94.25 112 VAL A C 1
ATOM 862 O O . VAL A 1 112 ? -19.854 1.849 9.426 1.00 94.25 112 VAL A O 1
ATOM 865 N N . PHE A 1 113 ? -20.820 -0.137 9.012 1.00 95.06 113 PHE A N 1
ATOM 866 C CA . PHE A 1 113 ? -20.194 -0.303 7.707 1.00 95.06 113 PHE A CA 1
ATOM 867 C C . PHE A 1 113 ? -20.603 0.793 6.722 1.00 95.06 113 PHE A C 1
ATOM 869 O O . PHE A 1 113 ? -21.788 1.087 6.540 1.00 95.06 113 PHE A O 1
ATOM 876 N N . GLN A 1 114 ? -19.619 1.288 5.974 1.00 93.50 114 GLN A N 1
ATOM 877 C CA . GLN A 1 114 ? -19.843 2.146 4.822 1.00 93.50 114 GLN A CA 1
ATOM 878 C C . GLN A 1 114 ? -18.942 1.758 3.644 1.00 93.50 114 GLN A C 1
ATOM 880 O O . GLN A 1 114 ? -17.824 1.263 3.791 1.00 93.50 114 GLN A O 1
ATOM 885 N N . ARG A 1 115 ? -19.442 2.003 2.432 1.00 91.62 115 ARG A N 1
ATOM 886 C CA . ARG A 1 115 ? -18.680 1.792 1.198 1.00 91.62 115 ARG A CA 1
ATOM 887 C C . ARG A 1 115 ? -17.740 2.971 0.952 1.00 91.62 115 ARG A C 1
ATOM 889 O O . ARG A 1 115 ? -18.163 4.124 0.997 1.00 91.62 115 ARG A O 1
ATOM 896 N N . THR A 1 116 ? -16.490 2.679 0.610 1.00 89.44 116 THR A N 1
ATOM 897 C CA . THR A 1 116 ? -15.476 3.687 0.265 1.00 89.44 116 THR A CA 1
ATOM 898 C C . THR A 1 116 ? -15.729 4.256 -1.134 1.00 89.44 116 THR A C 1
ATOM 900 O O . THR A 1 116 ? -16.487 3.679 -1.921 1.00 89.44 116 THR A O 1
ATOM 903 N N . LYS A 1 117 ? -15.116 5.395 -1.485 1.00 77.56 117 LYS A N 1
ATOM 904 C CA . LYS A 1 117 ? -15.321 6.053 -2.798 1.00 77.56 117 LYS A CA 1
ATOM 905 C C . LYS A 1 117 ? -14.981 5.133 -3.979 1.00 77.56 117 LYS A C 1
ATOM 907 O O . LYS A 1 117 ? -15.640 5.183 -5.020 1.00 77.56 117 LYS A O 1
ATOM 912 N N . ASP A 1 118 ? -14.038 4.229 -3.768 1.00 68.00 118 ASP A N 1
ATOM 913 C CA . ASP A 1 118 ? -13.530 3.264 -4.748 1.00 68.00 118 ASP A CA 1
ATOM 914 C C . ASP A 1 118 ? -14.548 2.144 -5.030 1.00 68.00 118 ASP A C 1
ATOM 916 O O . ASP A 1 118 ? -14.488 1.488 -6.068 1.00 68.00 118 ASP A O 1
ATOM 920 N N . SER A 1 119 ? -15.570 1.981 -4.174 1.00 54.44 119 SER A N 1
ATOM 921 C CA . SER A 1 119 ? -16.663 1.009 -4.359 1.00 54.44 119 SER A CA 1
ATOM 922 C C . SER A 1 119 ? -17.442 1.184 -5.662 1.00 54.44 119 SER A C 1
ATOM 924 O O . SER A 1 119 ? -17.959 0.208 -6.207 1.00 54.44 119 SER A O 1
ATOM 926 N N . LYS A 1 120 ? -17.516 2.411 -6.197 1.00 48.03 120 LYS A N 1
ATOM 927 C CA . LYS A 1 120 ? -18.189 2.686 -7.477 1.00 48.03 120 LYS A CA 1
ATOM 928 C C . LYS A 1 120 ? -17.376 2.216 -8.686 1.00 48.03 120 LYS A C 1
ATOM 930 O O . LYS A 1 120 ? -17.954 2.038 -9.754 1.00 48.03 120 LYS A O 1
ATOM 935 N N . LYS A 1 121 ? -16.074 1.952 -8.516 1.00 49.34 121 LYS A N 1
ATOM 936 C CA . LYS A 1 121 ? -15.206 1.299 -9.512 1.00 49.34 121 LYS A CA 1
ATOM 937 C C . LYS A 1 121 ? -15.305 -0.243 -9.421 1.00 49.34 121 LYS A C 1
ATOM 939 O O . LYS A 1 121 ? -14.471 -0.945 -9.975 1.00 49.34 121 LYS A O 1
ATOM 944 N N . GLY A 1 122 ? -16.333 -0.772 -8.740 1.00 42.22 122 GLY A N 1
ATOM 945 C CA . GLY A 1 122 ? -16.546 -2.173 -8.351 1.00 42.22 122 GLY A CA 1
ATOM 946 C C . GLY A 1 122 ? -16.835 -3.192 -9.459 1.00 42.22 122 GLY A C 1
ATOM 947 O O . GLY A 1 122 ? -17.695 -4.053 -9.290 1.00 42.22 122 GLY A O 1
ATOM 948 N N . HIS A 1 123 ? -16.096 -3.161 -10.563 1.00 45.91 123 HIS A N 1
ATOM 949 C CA . HIS A 1 123 ? -15.815 -4.408 -11.267 1.00 45.91 123 HIS A CA 1
ATOM 950 C C . HIS A 1 123 ? -14.506 -4.935 -10.687 1.00 45.91 123 HIS A C 1
ATOM 952 O O . HIS A 1 123 ? -13.512 -4.214 -10.682 1.00 45.91 123 HIS A O 1
ATOM 958 N N . ARG A 1 124 ? -14.489 -6.179 -10.185 1.00 52.12 124 ARG A N 1
ATOM 959 C CA . ARG A 1 124 ? -13.223 -6.903 -10.001 1.00 52.12 124 ARG A CA 1
ATOM 960 C C . ARG A 1 124 ? -12.534 -6.874 -11.360 1.00 52.12 124 ARG A C 1
ATOM 962 O O . ARG A 1 124 ? -12.945 -7.609 -12.255 1.00 52.12 124 ARG A O 1
ATOM 969 N N . ALA A 1 125 ? -11.564 -5.984 -11.531 1.00 57.25 125 ALA A N 1
ATOM 970 C CA . ALA A 1 125 ? -10.716 -5.971 -12.702 1.00 57.25 125 ALA A CA 1
ATOM 971 C C . ALA A 1 125 ? -10.068 -7.356 -12.772 1.00 57.25 125 ALA A C 1
ATOM 973 O O . ALA A 1 125 ? -9.240 -7.707 -11.936 1.00 57.25 125 ALA A O 1
ATOM 974 N N . SER A 1 126 ? -10.531 -8.198 -13.696 1.00 65.19 126 SER A N 1
ATOM 975 C CA . SER A 1 126 ? -9.857 -9.454 -13.983 1.00 65.19 126 SER A CA 1
ATOM 976 C C . SER A 1 126 ? -8.654 -9.107 -14.840 1.00 65.19 126 SER A C 1
ATOM 978 O O . SER A 1 126 ? -8.816 -8.614 -15.957 1.00 65.19 126 SER A O 1
ATOM 980 N N . PHE A 1 127 ? -7.463 -9.343 -14.319 1.00 81.31 127 PHE A N 1
ATOM 981 C CA . PHE A 1 127 ? -6.237 -9.070 -15.046 1.00 81.31 127 PHE A CA 1
ATOM 982 C C . PHE A 1 127 ? -5.841 -10.293 -15.867 1.00 81.31 127 PHE A C 1
ATOM 984 O O . PHE A 1 127 ? -5.704 -11.388 -15.325 1.00 81.31 127 PHE A O 1
ATOM 991 N N . SER A 1 128 ? -5.651 -10.112 -17.174 1.00 85.81 128 SER A N 1
ATOM 992 C CA . SER A 1 128 ? -5.009 -11.119 -18.032 1.00 85.81 128 SER A CA 1
ATOM 993 C C . SER A 1 128 ? -3.486 -11.011 -18.050 1.00 85.81 128 SER A C 1
ATOM 995 O O . SER A 1 128 ? -2.828 -11.894 -18.595 1.00 85.81 128 SER A O 1
ATOM 997 N N . VAL A 1 129 ? -2.939 -9.930 -17.492 1.00 91.81 129 VAL A N 1
ATOM 998 C CA . VAL A 1 129 ? -1.509 -9.619 -17.459 1.00 91.81 129 VAL A CA 1
ATOM 999 C C . VAL A 1 129 ? -1.139 -9.027 -16.107 1.00 91.81 129 VAL A C 1
ATOM 1001 O O . VAL A 1 129 ? -1.994 -8.501 -15.398 1.00 91.81 129 VAL A O 1
ATOM 1004 N N . THR A 1 130 ? 0.141 -9.073 -15.764 1.00 92.06 130 THR A N 1
ATOM 1005 C CA . THR A 1 130 ? 0.693 -8.338 -14.625 1.00 92.06 130 THR A CA 1
ATOM 1006 C C . THR A 1 130 ? 1.706 -7.326 -15.132 1.00 92.06 130 THR A C 1
ATOM 1008 O O . THR A 1 130 ? 2.389 -7.586 -16.119 1.00 92.06 130 THR A O 1
ATOM 1011 N N . LEU A 1 131 ? 1.821 -6.182 -14.461 1.00 92.75 131 LEU A N 1
ATOM 1012 C CA . LEU A 1 131 ? 2.963 -5.298 -14.672 1.00 92.75 131 LEU A CA 1
ATOM 1013 C C . LEU A 1 131 ? 4.214 -5.827 -13.948 1.00 92.75 131 LEU A C 1
ATOM 1015 O O . LEU A 1 131 ? 5.326 -5.524 -14.355 1.00 92.75 1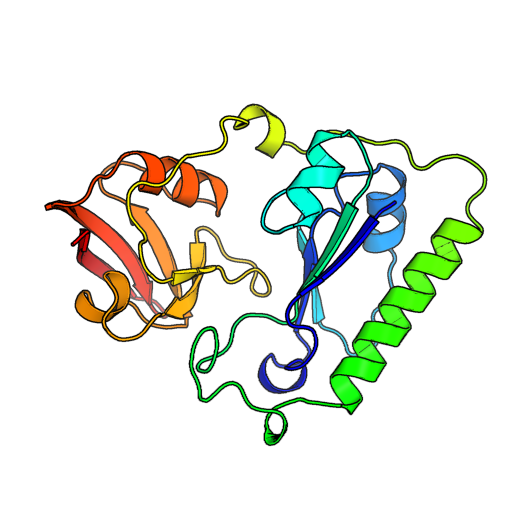31 LEU A O 1
ATOM 1019 N N . GLY A 1 132 ? 4.044 -6.644 -12.902 1.00 91.75 132 GLY A N 1
ATOM 1020 C CA . GLY A 1 132 ? 5.149 -7.116 -12.062 1.00 91.75 132 GLY A CA 1
ATOM 1021 C C . GLY A 1 132 ? 5.636 -6.077 -11.050 1.00 91.75 132 GLY A C 1
ATOM 1022 O O . GLY A 1 132 ? 6.799 -6.116 -10.667 1.00 91.75 132 GLY A O 1
ATOM 1023 N N . VAL A 1 133 ? 4.774 -5.143 -10.629 1.00 92.19 133 VAL A N 1
ATOM 1024 C CA . VAL A 1 133 ? 5.073 -4.168 -9.565 1.00 92.19 133 VAL A CA 1
ATOM 1025 C C . VAL A 1 133 ? 4.239 -4.439 -8.320 1.00 92.19 133 VAL A C 1
ATOM 1027 O O . VAL A 1 133 ? 3.081 -4.853 -8.420 1.00 92.19 133 VAL A O 1
ATOM 1030 N N . THR A 1 134 ? 4.816 -4.153 -7.157 1.00 89.00 134 THR A N 1
ATOM 1031 C CA . THR A 1 134 ? 4.094 -4.076 -5.885 1.00 89.00 134 THR A CA 1
ATOM 1032 C C . THR A 1 134 ? 3.840 -2.604 -5.557 1.00 89.00 134 THR A C 1
ATOM 1034 O O . THR A 1 134 ? 4.809 -1.843 -5.493 1.00 89.00 134 THR A O 1
ATOM 1037 N N . PRO A 1 135 ? 2.573 -2.185 -5.390 1.00 88.75 135 PRO A N 1
ATOM 1038 C CA . PRO A 1 135 ? 2.240 -0.817 -5.012 1.00 88.75 135 PRO A CA 1
ATOM 1039 C C . PRO A 1 135 ? 2.859 -0.409 -3.674 1.00 88.75 135 PRO A C 1
ATOM 1041 O O . PRO A 1 135 ? 2.831 -1.181 -2.715 1.00 88.75 135 PRO A O 1
ATOM 1044 N N . ASP A 1 136 ? 3.350 0.824 -3.612 1.00 88.06 136 ASP A N 1
ATOM 1045 C CA . ASP A 1 136 ? 3.667 1.501 -2.360 1.00 88.06 136 ASP A CA 1
ATOM 1046 C C . ASP A 1 136 ? 2.380 2.058 -1.742 1.00 88.06 136 ASP A C 1
ATOM 1048 O O . ASP A 1 136 ? 1.718 2.922 -2.318 1.00 88.06 136 ASP A O 1
ATOM 1052 N N . PHE A 1 137 ? 2.013 1.527 -0.577 1.00 82.25 137 PHE A N 1
ATOM 1053 C CA . PHE A 1 137 ? 0.893 2.018 0.233 1.00 82.25 137 PHE A CA 1
ATOM 1054 C C . PHE A 1 137 ? 1.356 2.811 1.459 1.00 82.25 137 PHE A C 1
ATOM 1056 O O . PHE A 1 137 ? 0.520 3.329 2.201 1.00 82.25 137 PHE A O 1
ATOM 1063 N N . VAL A 1 138 ? 2.666 2.854 1.709 1.00 80.81 138 VAL A N 1
ATOM 1064 C CA . VAL A 1 138 ? 3.274 3.525 2.859 1.00 80.81 138 VAL A CA 1
ATOM 1065 C C . VAL A 1 138 ? 3.573 4.975 2.499 1.00 80.81 138 VAL A C 1
ATOM 1067 O O . VAL A 1 138 ? 3.276 5.870 3.287 1.00 80.81 138 VAL A O 1
ATOM 1070 N N . THR A 1 139 ? 4.107 5.234 1.309 1.00 81.75 139 THR A N 1
ATOM 1071 C CA . THR A 1 139 ? 4.398 6.600 0.867 1.00 81.75 139 THR A CA 1
ATOM 1072 C C . THR A 1 139 ? 3.175 7.233 0.206 1.00 81.75 139 THR A C 1
ATOM 1074 O O . THR A 1 139 ? 2.623 6.700 -0.755 1.00 81.75 139 THR A O 1
ATOM 1077 N N . GLU A 1 140 ? 2.763 8.409 0.682 1.00 80.06 140 GLU A N 1
ATOM 1078 C CA . GLU A 1 140 ? 1.685 9.178 0.054 1.00 80.06 140 GLU A 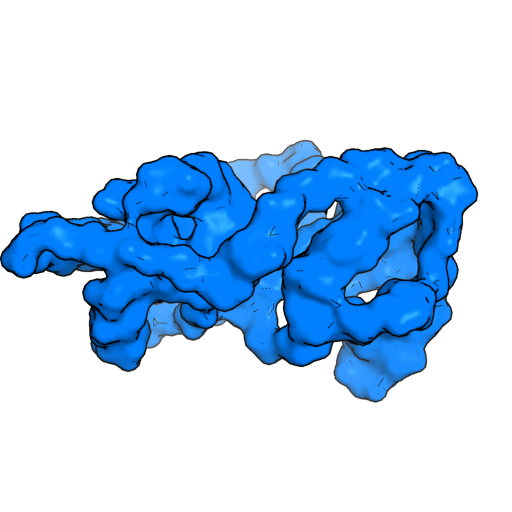CA 1
ATOM 1079 C C . GLU A 1 140 ? 2.215 9.937 -1.177 1.00 80.06 140 GLU A C 1
ATOM 1081 O O . GLU A 1 140 ? 3.006 10.874 -1.054 1.00 80.06 140 GLU A O 1
ATOM 1086 N N . VAL A 1 141 ? 1.794 9.517 -2.376 1.00 85.25 141 VAL A N 1
ATOM 1087 C CA . VAL A 1 141 ? 2.202 10.100 -3.669 1.00 85.25 141 VAL A CA 1
ATOM 1088 C C . VAL A 1 141 ? 1.013 10.244 -4.624 1.00 85.25 141 VAL A C 1
ATOM 1090 O O . VAL A 1 141 ? 0.062 9.468 -4.563 1.00 85.25 141 VAL A O 1
ATOM 1093 N N . GLU A 1 142 ? 1.068 11.219 -5.540 1.00 86.56 142 GLU A N 1
ATOM 1094 C CA . GLU A 1 142 ? 0.113 11.320 -6.654 1.00 86.56 142 GLU A CA 1
ATOM 1095 C C . GLU A 1 142 ? 0.534 10.361 -7.779 1.00 86.56 142 GLU A C 1
ATOM 1097 O O . GLU A 1 142 ? 1.566 10.556 -8.425 1.00 86.56 142 GLU A O 1
ATOM 1102 N N . GLY A 1 143 ? -0.265 9.316 -7.998 1.00 91.56 143 GLY A N 1
ATOM 1103 C CA . GLY A 1 143 ? 0.028 8.214 -8.911 1.00 91.56 143 GLY A CA 1
ATOM 1104 C C . GLY A 1 143 ? 0.128 6.869 -8.199 1.00 91.56 143 GLY A C 1
ATOM 1105 O O . GLY A 1 143 ? -0.442 6.664 -7.129 1.00 91.56 143 GLY A O 1
ATOM 1106 N N . LEU A 1 144 ? 0.832 5.921 -8.817 1.00 93.88 144 LEU A N 1
ATOM 1107 C CA . LEU A 1 144 ? 1.147 4.631 -8.208 1.00 93.88 144 LEU A CA 1
ATOM 1108 C C . LEU A 1 144 ? 2.638 4.573 -7.873 1.00 93.88 144 LEU A C 1
ATOM 1110 O O . LEU A 1 144 ? 3.459 4.376 -8.770 1.00 93.88 144 LEU A O 1
ATOM 1114 N N . GLY A 1 145 ? 2.976 4.708 -6.591 1.00 94.44 145 GLY A N 1
ATOM 1115 C CA . GLY A 1 145 ? 4.325 4.426 -6.105 1.00 94.44 145 GLY A CA 1
ATOM 1116 C C . GLY A 1 145 ? 4.677 2.945 -6.263 1.00 94.44 145 GLY A C 1
ATOM 1117 O O . GLY A 1 145 ? 3.822 2.071 -6.100 1.00 94.44 145 GLY A O 1
ATOM 1118 N N . VAL A 1 146 ? 5.931 2.663 -6.606 1.00 94.44 146 VAL A N 1
ATOM 1119 C CA . VAL A 1 146 ? 6.461 1.306 -6.776 1.00 94.44 146 VAL A CA 1
ATOM 1120 C C . VAL A 1 146 ? 7.346 0.961 -5.583 1.00 94.44 146 VAL A C 1
ATOM 1122 O O . VAL A 1 146 ? 8.441 1.502 -5.441 1.00 94.44 146 VAL A O 1
ATOM 1125 N N . ASP A 1 147 ? 6.904 0.021 -4.751 1.00 89.94 147 ASP A N 1
ATOM 1126 C CA . ASP A 1 147 ? 7.667 -0.440 -3.580 1.00 89.94 147 ASP A CA 1
ATOM 1127 C C . ASP A 1 147 ? 8.457 -1.731 -3.858 1.00 89.94 147 ASP A C 1
ATOM 1129 O O . ASP A 1 147 ? 9.425 -2.059 -3.172 1.00 89.94 147 ASP A O 1
ATOM 1133 N N . GLY A 1 148 ? 8.087 -2.456 -4.916 1.00 89.69 148 GLY A N 1
ATOM 1134 C CA . GLY A 1 148 ? 8.802 -3.648 -5.362 1.00 89.69 148 GLY A CA 1
ATOM 1135 C C . GLY A 1 148 ? 8.585 -3.940 -6.840 1.00 89.69 148 GLY A C 1
ATOM 1136 O O . GLY A 1 148 ? 7.547 -3.593 -7.405 1.00 89.69 148 GLY A O 1
ATOM 1137 N N . VAL A 1 149 ? 9.559 -4.606 -7.456 1.00 92.75 149 VAL A N 1
ATOM 1138 C CA . VAL A 1 149 ? 9.510 -5.045 -8.855 1.00 92.75 149 VAL A CA 1
ATOM 1139 C C . VAL A 1 149 ? 9.920 -6.514 -8.910 1.00 92.75 149 VAL A C 1
ATOM 1141 O O . VAL A 1 149 ? 10.942 -6.896 -8.345 1.00 92.75 149 VAL A O 1
ATOM 1144 N N . SER A 1 150 ? 9.104 -7.351 -9.549 1.00 90.50 150 SER A N 1
ATOM 1145 C CA . SER A 1 150 ? 9.406 -8.770 -9.735 1.00 90.50 150 SER A CA 1
ATOM 1146 C C . SER A 1 150 ? 10.505 -8.944 -10.780 1.00 90.50 150 SER A C 1
ATOM 1148 O O . SER A 1 150 ? 10.336 -8.506 -11.918 1.00 90.50 150 SER A O 1
ATOM 1150 N N . ALA A 1 151 ? 11.591 -9.619 -10.398 1.00 88.81 151 ALA A N 1
ATOM 1151 C CA . ALA A 1 151 ? 12.704 -9.931 -11.290 1.00 88.81 151 ALA A CA 1
ATOM 1152 C C . ALA A 1 151 ? 12.228 -10.659 -12.557 1.00 88.81 151 ALA A C 1
ATOM 1154 O O . ALA A 1 151 ? 11.355 -11.528 -12.486 1.00 88.81 151 ALA A O 1
ATOM 1155 N N . GLU A 1 152 ? 12.801 -10.284 -13.703 1.00 90.62 152 GLU A N 1
ATOM 1156 C CA . GLU A 1 152 ? 12.475 -10.800 -15.044 1.00 90.62 152 GLU A CA 1
ATOM 1157 C C . GLU A 1 152 ? 11.015 -10.552 -15.489 1.00 90.62 152 GLU A C 1
ATOM 1159 O O . GLU A 1 152 ? 10.583 -11.024 -16.545 1.00 90.62 152 GLU A O 1
ATOM 1164 N N . GLY A 1 153 ? 10.239 -9.791 -14.710 1.00 91.94 153 GLY A N 1
ATOM 1165 C CA . GLY A 1 153 ? 8.869 -9.406 -15.034 1.00 91.94 153 GLY A CA 1
ATOM 1166 C C . GLY A 1 153 ? 8.782 -8.242 -16.035 1.00 91.94 153 GLY A C 1
ATOM 1167 O O . GLY A 1 153 ? 9.782 -7.586 -16.327 1.00 91.94 153 GLY A O 1
ATOM 1168 N N . PRO A 1 154 ? 7.575 -7.918 -16.543 1.00 96.38 154 PRO A N 1
ATOM 1169 C CA . PRO A 1 154 ? 7.382 -6.848 -17.529 1.00 96.38 154 PRO A CA 1
ATOM 1170 C C . PRO A 1 154 ? 7.950 -5.481 -17.117 1.00 96.38 154 PRO A C 1
ATOM 1172 O O . PRO A 1 154 ? 8.577 -4.805 -17.931 1.00 96.38 154 PRO A O 1
ATOM 1175 N N . ALA A 1 155 ? 7.755 -5.078 -15.859 1.00 96.31 155 ALA A N 1
ATOM 1176 C CA . ALA A 1 155 ? 8.302 -3.843 -15.304 1.00 96.31 155 ALA A CA 1
ATOM 1177 C C . ALA A 1 155 ? 9.834 -3.849 -15.220 1.00 96.31 155 ALA A C 1
ATOM 1179 O O . ALA A 1 155 ? 10.457 -2.868 -15.625 1.00 96.31 155 ALA A O 1
ATOM 1180 N N . ASP A 1 156 ? 10.428 -4.948 -14.750 1.00 96.19 156 ASP A N 1
ATOM 1181 C CA . ASP A 1 156 ? 11.883 -5.107 -14.640 1.00 96.19 156 ASP A CA 1
ATOM 1182 C C . ASP A 1 156 ? 12.545 -5.028 -16.022 1.00 96.19 156 ASP A C 1
ATOM 1184 O O . ASP A 1 156 ? 13.441 -4.218 -16.257 1.00 96.19 156 ASP A O 1
ATOM 1188 N N . ASN A 1 157 ? 11.993 -5.758 -16.997 1.00 96.81 157 ASN A N 1
ATOM 1189 C CA . ASN A 1 157 ? 12.461 -5.747 -18.386 1.00 96.81 157 ASN A CA 1
ATOM 1190 C C . ASN A 1 157 ? 12.345 -4.361 -19.048 1.00 96.81 157 ASN A C 1
ATOM 1192 O O . ASN A 1 157 ? 13.103 -4.045 -19.967 1.00 96.81 157 ASN A O 1
ATOM 1196 N N . ALA A 1 158 ? 11.409 -3.527 -18.588 1.00 97.19 158 ALA A N 1
ATOM 1197 C CA . ALA A 1 158 ? 11.243 -2.147 -19.037 1.00 97.19 158 ALA A CA 1
ATOM 1198 C C . ALA A 1 158 ? 12.097 -1.132 -18.250 1.00 97.19 158 ALA A C 1
ATOM 1200 O O . ALA A 1 158 ? 12.097 0.055 -18.588 1.00 97.19 158 ALA A O 1
ATOM 1201 N N . GLY A 1 159 ? 12.823 -1.576 -17.219 1.00 96.88 159 GLY A N 1
ATOM 1202 C CA . GLY A 1 159 ? 13.688 -0.743 -16.385 1.00 96.88 159 GLY A CA 1
ATOM 1203 C C . GLY A 1 159 ? 12.949 0.095 -15.339 1.00 96.88 159 GLY A C 1
ATOM 1204 O O . GLY A 1 159 ? 13.476 1.133 -14.925 1.00 96.88 159 GLY A O 1
ATOM 1205 N N . ILE A 1 160 ? 11.739 -0.310 -14.939 1.00 97.56 160 ILE A N 1
ATOM 1206 C CA . ILE A 1 160 ? 11.012 0.273 -13.800 1.00 97.56 160 ILE A CA 1
ATOM 1207 C C . ILE A 1 160 ? 11.664 -0.219 -12.506 1.00 97.56 160 ILE A C 1
ATOM 1209 O O . ILE A 1 160 ? 12.001 -1.395 -12.391 1.00 97.56 160 ILE A O 1
ATOM 1213 N N . LEU A 1 161 ? 11.836 0.676 -11.534 1.00 95.88 161 LEU A N 1
ATOM 1214 C CA . LEU A 1 161 ? 12.545 0.416 -10.281 1.00 95.88 161 LEU A CA 1
ATOM 1215 C C . LEU A 1 161 ? 11.686 0.777 -9.062 1.00 95.88 161 LEU A C 1
ATOM 1217 O O . LEU A 1 161 ? 10.729 1.546 -9.154 1.00 95.88 161 LEU A O 1
ATOM 1221 N N . LYS A 1 162 ? 12.073 0.253 -7.891 1.00 93.81 162 LYS A N 1
ATOM 1222 C CA . LYS A 1 162 ? 11.562 0.735 -6.600 1.00 93.81 162 LYS A CA 1
ATOM 1223 C C . LYS A 1 162 ? 11.814 2.244 -6.469 1.00 93.81 162 LYS A C 1
ATOM 1225 O O . LYS A 1 162 ? 12.906 2.714 -6.783 1.00 93.81 162 LYS A O 1
ATOM 1230 N N . GLY A 1 163 ? 10.816 2.972 -5.974 1.00 93.38 163 GLY A N 1
ATOM 1231 C CA . GLY A 1 163 ? 10.832 4.430 -5.830 1.00 93.38 163 GLY A CA 1
ATOM 1232 C C . GLY A 1 163 ? 10.309 5.191 -7.052 1.00 93.38 163 GLY A C 1
ATOM 1233 O O . GLY A 1 163 ? 10.110 6.401 -6.960 1.00 93.38 163 GLY A O 1
ATOM 1234 N N . ASP A 1 164 ? 10.045 4.512 -8.173 1.00 97.25 164 ASP A N 1
ATOM 1235 C CA . ASP A 1 164 ? 9.337 5.127 -9.295 1.00 97.25 164 ASP A CA 1
ATOM 1236 C C . ASP A 1 164 ? 7.871 5.401 -8.932 1.00 97.25 164 ASP A C 1
ATOM 1238 O O . ASP A 1 164 ? 7.231 4.623 -8.221 1.00 97.25 164 ASP A O 1
ATOM 1242 N N . VAL A 1 165 ? 7.309 6.476 -9.487 1.00 97.38 165 VAL A N 1
ATOM 1243 C CA . VAL A 1 165 ? 5.875 6.785 -9.401 1.00 97.38 165 VAL A CA 1
ATOM 1244 C C . VAL A 1 165 ? 5.267 6.735 -10.795 1.00 97.38 165 VAL A C 1
ATOM 1246 O O . VAL A 1 165 ? 5.565 7.572 -11.648 1.00 97.38 165 VAL A O 1
ATOM 1249 N N . ILE A 1 166 ? 4.404 5.754 -11.053 1.00 97.56 166 ILE A N 1
ATOM 1250 C CA . ILE A 1 166 ? 3.694 5.628 -12.328 1.00 97.56 166 ILE A CA 1
ATOM 1251 C C . ILE A 1 166 ? 2.539 6.627 -12.351 1.00 97.56 166 ILE A C 1
ATOM 1253 O O . ILE A 1 166 ? 1.610 6.536 -11.552 1.00 97.56 166 ILE A O 1
ATOM 1257 N N . ILE A 1 167 ? 2.576 7.543 -13.320 1.00 97.19 167 ILE A N 1
ATOM 1258 C CA . ILE A 1 167 ? 1.588 8.625 -13.465 1.00 97.19 167 ILE A CA 1
ATOM 1259 C C . ILE A 1 167 ? 0.714 8.472 -14.716 1.00 97.19 167 ILE A C 1
ATOM 1261 O O . ILE A 1 167 ? -0.305 9.152 -14.871 1.00 97.19 167 ILE A O 1
ATOM 1265 N N . LYS A 1 168 ? 1.094 7.591 -15.655 1.00 97.44 168 LYS A N 1
ATOM 1266 C CA . LYS A 1 168 ? 0.318 7.355 -16.880 1.00 97.44 168 LYS A CA 1
ATOM 1267 C C . LYS A 1 168 ? 0.601 5.998 -17.522 1.00 97.44 168 LYS A C 1
ATOM 1269 O O . LYS A 1 168 ? 1.759 5.606 -17.641 1.00 97.44 168 LYS A O 1
ATOM 1274 N N . MET A 1 169 ? -0.439 5.356 -18.048 1.00 96.38 169 MET A N 1
ATOM 1275 C CA . MET A 1 169 ? -0.348 4.204 -18.955 1.00 96.38 169 MET A CA 1
ATOM 1276 C C . MET A 1 169 ? -1.078 4.540 -20.262 1.00 96.38 169 MET A C 1
ATOM 1278 O O . MET A 1 169 ? -2.296 4.734 -20.273 1.00 96.38 169 MET A O 1
ATOM 1282 N N . ASP A 1 170 ? -0.330 4.693 -21.356 1.00 95.12 170 ASP A N 1
ATOM 1283 C CA . ASP A 1 170 ? -0.796 5.203 -22.651 1.00 95.12 170 ASP A CA 1
ATOM 1284 C C . ASP A 1 170 ? -1.565 6.538 -22.536 1.00 95.12 170 ASP A C 1
ATOM 1286 O O . ASP A 1 170 ? -0.986 7.620 -22.371 1.00 95.12 170 ASP A O 1
ATOM 1290 N N . ASN A 1 171 ? -2.896 6.475 -22.632 1.00 92.38 171 ASN A N 1
ATOM 1291 C CA . ASN A 1 171 ? -3.805 7.617 -22.543 1.00 92.38 171 ASN A CA 1
ATOM 1292 C C . ASN A 1 171 ? -4.493 7.736 -21.179 1.00 92.38 171 ASN A C 1
ATOM 1294 O O . ASN A 1 171 ? -5.167 8.735 -20.934 1.00 92.38 171 ASN A O 1
ATOM 1298 N N . LEU A 1 172 ? -4.324 6.751 -20.298 1.00 92.75 172 LEU A N 1
ATOM 1299 C CA . LEU A 1 172 ? -4.926 6.731 -18.974 1.00 92.75 172 LEU A CA 1
ATOM 1300 C C . LEU A 1 172 ? -3.983 7.385 -17.962 1.00 92.75 172 LEU A C 1
ATOM 1302 O O . LEU A 1 172 ? -2.864 6.922 -17.760 1.00 92.75 172 LEU A O 1
ATOM 1306 N N . VAL A 1 173 ? -4.443 8.474 -17.348 1.00 95.25 173 VAL A N 1
ATOM 1307 C CA . VAL A 1 173 ? -3.774 9.083 -16.192 1.00 95.25 173 VAL A CA 1
ATOM 1308 C C . VAL A 1 173 ? -3.954 8.157 -14.997 1.00 95.25 173 VAL A C 1
ATOM 1310 O O . VAL A 1 173 ? -5.056 7.660 -14.771 1.00 95.25 173 VAL A O 1
ATOM 1313 N N . VAL A 1 174 ? -2.866 7.915 -14.276 1.00 93.50 174 VAL A N 1
ATOM 1314 C CA . VAL A 1 174 ? -2.851 7.133 -13.042 1.00 93.50 174 VAL A CA 1
ATOM 1315 C C . VAL A 1 174 ? -2.691 8.131 -11.907 1.00 93.50 174 VAL A C 1
ATOM 1317 O O . VAL A 1 174 ? -1.603 8.668 -11.739 1.00 93.50 174 VAL A O 1
ATOM 1320 N N . GLY A 1 175 ? -3.780 8.432 -11.196 1.00 87.31 175 GLY A N 1
ATOM 1321 C CA . GLY A 1 175 ? -3.735 9.265 -9.988 1.00 87.31 175 GLY A CA 1
ATOM 1322 C C . GLY A 1 175 ? -3.691 8.444 -8.699 1.00 87.31 175 GLY A C 1
ATOM 1323 O O . GLY A 1 175 ? -3.217 8.927 -7.678 1.00 87.31 175 GLY A O 1
ATOM 1324 N N . ASP A 1 176 ? -4.172 7.201 -8.756 1.00 81.38 176 ASP A N 1
ATOM 1325 C CA . ASP A 1 176 ? -4.220 6.273 -7.632 1.00 81.38 176 ASP A CA 1
ATOM 1326 C C . ASP A 1 176 ? -4.074 4.810 -8.102 1.00 81.38 176 ASP A C 1
ATOM 1328 O O . ASP A 1 176 ? -4.033 4.498 -9.301 1.00 81.38 176 ASP A O 1
ATOM 1332 N N . ILE A 1 177 ? -4.038 3.881 -7.141 1.00 83.44 177 ILE A N 1
ATOM 1333 C CA . ILE A 1 177 ? -3.984 2.443 -7.426 1.00 83.44 177 ILE A CA 1
ATOM 1334 C C . ILE A 1 177 ? -5.179 1.940 -8.248 1.00 83.44 177 ILE A C 1
ATOM 1336 O O . ILE A 1 177 ? -5.030 1.020 -9.051 1.00 83.44 177 ILE A O 1
ATOM 1340 N N . TYR A 1 178 ? -6.364 2.534 -8.106 1.00 80.44 178 TYR A N 1
ATOM 1341 C CA . TYR A 1 178 ? -7.555 2.098 -8.836 1.00 80.44 178 TYR A CA 1
ATOM 1342 C C . TYR A 1 178 ? -7.497 2.482 -10.303 1.00 80.44 178 TYR A C 1
ATOM 1344 O O . TYR A 1 178 ? -7.956 1.721 -11.154 1.00 80.44 178 TYR A O 1
ATOM 1352 N N . ASP A 1 179 ? -6.953 3.650 -10.615 1.00 86.25 179 ASP A N 1
ATOM 1353 C CA . ASP A 1 179 ? -6.718 4.077 -11.986 1.00 86.25 179 ASP A CA 1
ATOM 1354 C C . ASP A 1 179 ? -5.704 3.151 -12.652 1.00 86.25 179 ASP A C 1
ATOM 1356 O O . ASP A 1 179 ? -5.966 2.663 -13.753 1.00 86.25 179 ASP A O 1
ATOM 1360 N N . TYR A 1 180 ? -4.627 2.802 -11.942 1.00 90.25 180 TYR A N 1
ATOM 1361 C CA . TYR A 1 180 ? -3.681 1.779 -12.388 1.00 90.25 180 TYR A CA 1
ATOM 1362 C C . TYR A 1 180 ? -4.365 0.428 -12.640 1.00 90.25 180 TYR A C 1
ATOM 1364 O O . TYR A 1 180 ? -4.255 -0.118 -13.737 1.00 90.25 180 TYR A O 1
ATOM 1372 N N . MET A 1 181 ? -5.124 -0.093 -11.671 1.00 85.56 181 MET A N 1
ATOM 1373 C CA . MET A 1 181 ? -5.857 -1.356 -11.810 1.00 85.56 181 MET A CA 1
ATOM 1374 C C . MET A 1 181 ? -6.842 -1.311 -12.991 1.00 85.56 181 MET A C 1
ATOM 1376 O O . MET A 1 181 ? -6.919 -2.233 -13.800 1.00 85.56 181 MET A O 1
ATOM 1380 N N . ASN A 1 182 ? -7.568 -0.211 -13.172 1.00 83.75 182 ASN A N 1
ATOM 1381 C CA . ASN A 1 182 ? -8.459 -0.061 -14.320 1.00 83.75 182 ASN A CA 1
ATOM 1382 C C . ASN A 1 182 ? -7.691 0.022 -15.645 1.00 83.75 182 ASN A C 1
ATOM 1384 O O . ASN A 1 182 ? -8.164 -0.505 -16.654 1.00 83.75 182 ASN A O 1
ATOM 1388 N N . GLY A 1 183 ? -6.523 0.664 -15.658 1.00 88.56 183 GLY A N 1
ATOM 1389 C CA . GLY A 1 183 ? -5.617 0.706 -16.802 1.00 88.56 183 GLY A CA 1
ATOM 1390 C C . GLY A 1 183 ? -5.117 -0.683 -17.175 1.00 88.56 183 GLY A C 1
ATOM 1391 O O . GLY A 1 183 ? -5.368 -1.140 -18.289 1.00 88.56 183 GLY A O 1
ATOM 1392 N N . LEU A 1 184 ? -4.499 -1.382 -16.222 1.00 91.50 184 LEU A N 1
ATOM 1393 C CA . LEU A 1 184 ? -3.905 -2.701 -16.420 1.00 91.50 184 LEU A CA 1
ATOM 1394 C C . LEU A 1 184 ? -4.931 -3.741 -16.902 1.00 91.50 184 LEU A C 1
ATOM 1396 O O . LEU A 1 184 ? -4.617 -4.569 -17.754 1.00 91.50 184 LEU A O 1
ATOM 1400 N N . SER A 1 185 ? -6.182 -3.661 -16.430 1.00 89.31 185 SER A N 1
ATOM 1401 C CA . SER A 1 185 ? -7.270 -4.577 -16.824 1.00 89.31 185 SER A CA 1
ATOM 1402 C C . SER A 1 185 ? -7.588 -4.600 -18.326 1.00 89.31 185 SER A C 1
ATOM 1404 O O . SER A 1 185 ? -8.256 -5.516 -18.807 1.00 89.31 185 SER A O 1
ATOM 1406 N N . LYS A 1 186 ? -7.134 -3.586 -19.074 1.00 90.25 186 LYS A N 1
ATOM 1407 C CA . LYS A 1 186 ? -7.408 -3.435 -20.509 1.00 90.25 186 LYS A CA 1
ATOM 1408 C C . LYS A 1 186 ? -6.425 -4.195 -21.393 1.00 90.25 186 LYS A C 1
ATOM 1410 O O . LYS A 1 186 ? -6.729 -4.379 -22.570 1.00 90.25 186 LYS A O 1
ATOM 1415 N N . TYR A 1 187 ? -5.291 -4.625 -20.845 1.00 93.50 187 TYR A N 1
ATOM 1416 C CA . TYR A 1 187 ? -4.221 -5.268 -21.599 1.00 93.50 187 TYR A CA 1
ATOM 1417 C C . TYR A 1 187 ? -4.295 -6.791 -21.522 1.00 93.50 187 TYR A C 1
ATOM 1419 O O . TYR A 1 187 ? -4.724 -7.390 -20.527 1.00 93.50 187 TYR A O 1
ATOM 1427 N N . ARG A 1 188 ? -3.845 -7.428 -22.596 1.00 94.19 188 ARG A N 1
ATOM 1428 C CA . ARG A 1 188 ? -3.749 -8.876 -22.769 1.00 94.19 188 ARG A CA 1
ATOM 1429 C C . ARG A 1 188 ? -2.307 -9.264 -23.055 1.00 94.19 188 ARG A C 1
ATOM 1431 O O . ARG A 1 188 ? -1.481 -8.441 -23.435 1.00 94.19 188 ARG A O 1
ATOM 1438 N N . LYS A 1 189 ? -2.020 -10.552 -22.891 1.00 94.19 189 LYS A N 1
ATOM 1439 C CA . LYS A 1 189 ? -0.740 -11.131 -23.286 1.00 94.19 189 LYS A CA 1
ATOM 1440 C C . LYS A 1 189 ? -0.456 -10.830 -24.764 1.00 94.19 189 LYS A C 1
ATOM 1442 O O . LYS A 1 189 ? -1.308 -11.092 -25.614 1.00 94.19 189 LYS A O 1
ATOM 1447 N N . GLY A 1 190 ? 0.731 -10.306 -25.046 1.00 94.38 190 GLY A N 1
ATOM 1448 C CA . GLY A 1 190 ? 1.174 -9.812 -26.348 1.00 94.38 190 GLY A CA 1
ATOM 1449 C C . GLY A 1 190 ? 0.981 -8.306 -26.563 1.00 94.38 190 GLY A C 1
ATOM 1450 O O . GLY A 1 190 ? 1.534 -7.778 -27.527 1.00 94.38 190 GLY A O 1
ATOM 1451 N N . ASP A 1 191 ? 0.239 -7.611 -25.696 1.00 96.69 191 ASP A N 1
ATOM 1452 C CA . ASP A 1 191 ? 0.104 -6.155 -25.772 1.00 96.69 191 ASP A CA 1
ATOM 1453 C C . ASP A 1 191 ? 1.350 -5.449 -25.213 1.00 96.69 191 ASP A C 1
ATOM 1455 O O . ASP A 1 191 ? 2.133 -6.009 -24.442 1.00 96.69 191 ASP A O 1
ATOM 1459 N N . SER A 1 192 ? 1.492 -4.169 -25.553 1.00 96.56 192 SER A N 1
ATOM 1460 C CA . SER A 1 192 ? 2.484 -3.269 -24.964 1.00 96.56 192 SER A CA 1
ATOM 1461 C C . SER A 1 192 ? 1.831 -1.963 -24.518 1.00 96.56 192 SER A C 1
ATOM 1463 O O . SER A 1 192 ? 0.899 -1.499 -25.175 1.00 96.56 192 SER A O 1
ATOM 1465 N N . SER A 1 193 ? 2.359 -1.339 -23.467 1.00 96.94 193 SER A N 1
ATOM 1466 C CA . SER A 1 193 ? 1.922 -0.030 -22.966 1.00 96.94 193 SER A CA 1
ATOM 1467 C C . SER A 1 193 ? 3.102 0.932 -22.881 1.00 96.94 193 SER A C 1
ATOM 1469 O O . SER A 1 193 ? 4.158 0.577 -22.354 1.00 96.94 193 SER A O 1
ATOM 1471 N N . LEU A 1 194 ? 2.911 2.182 -23.308 1.00 98.06 194 LEU A N 1
ATOM 1472 C CA . LEU A 1 194 ? 3.833 3.267 -22.983 1.00 98.06 194 LEU A CA 1
ATOM 1473 C C . LEU A 1 194 ? 3.524 3.778 -21.571 1.00 98.06 194 LEU A C 1
ATOM 1475 O O . LEU A 1 194 ? 2.527 4.466 -21.342 1.00 98.06 194 LEU A O 1
ATOM 1479 N N . VAL A 1 195 ? 4.389 3.455 -20.619 1.00 98.00 195 VAL A N 1
ATOM 1480 C CA . VAL A 1 195 ? 4.268 3.878 -19.223 1.00 98.00 195 VAL A CA 1
ATOM 1481 C C . VAL A 1 195 ? 5.070 5.158 -19.014 1.00 98.00 195 VAL A C 1
ATOM 1483 O O . VAL A 1 195 ? 6.246 5.230 -19.366 1.00 98.00 195 VAL A O 1
ATOM 1486 N N . THR A 1 196 ? 4.424 6.188 -18.465 1.00 98.31 196 THR A N 1
ATOM 1487 C CA . THR A 1 196 ? 5.097 7.410 -18.001 1.00 98.31 196 THR A CA 1
ATOM 1488 C C . THR A 1 196 ? 5.227 7.355 -16.488 1.00 98.31 196 THR A C 1
ATOM 1490 O O . THR A 1 196 ? 4.228 7.145 -15.793 1.00 98.31 196 THR A O 1
ATOM 1493 N N . LEU A 1 197 ? 6.443 7.565 -15.995 1.00 97.94 197 LEU A N 1
ATOM 1494 C CA . LEU A 1 197 ? 6.769 7.516 -14.575 1.00 97.94 197 LEU A CA 1
ATOM 1495 C C . LEU A 1 197 ? 7.651 8.694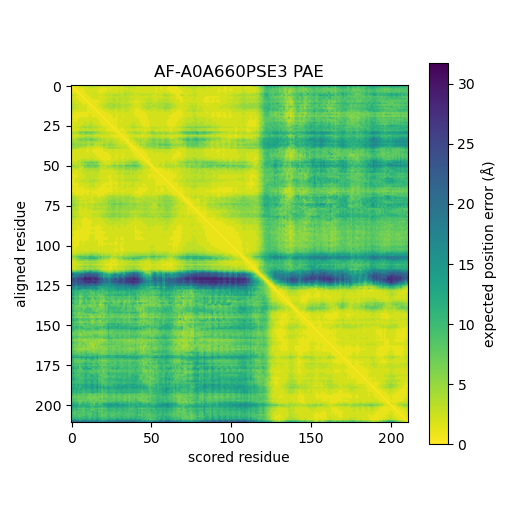 -14.168 1.00 97.94 197 LEU A C 1
ATOM 1497 O O . LEU A 1 197 ? 8.325 9.290 -15.009 1.00 97.94 197 LEU A O 1
ATOM 1501 N N . VAL A 1 198 ? 7.638 9.013 -12.881 1.00 97.69 198 VAL A N 1
ATOM 1502 C CA . VAL A 1 198 ? 8.562 9.952 -12.250 1.00 97.69 198 VAL A CA 1
ATOM 1503 C C . VAL A 1 198 ? 9.588 9.149 -11.466 1.00 97.69 198 VAL A C 1
ATOM 1505 O O . VAL A 1 198 ? 9.214 8.319 -10.640 1.00 97.69 198 VAL A O 1
ATOM 1508 N N . ARG A 1 199 ? 10.869 9.404 -11.730 1.00 97.00 199 ARG A N 1
ATOM 1509 C CA . ARG A 1 199 ? 11.997 8.887 -10.953 1.00 97.00 199 ARG A CA 1
ATOM 1510 C C . ARG A 1 199 ? 12.750 10.075 -10.387 1.00 97.00 199 ARG A C 1
ATOM 1512 O O . ARG A 1 199 ? 13.297 10.865 -11.153 1.00 97.00 199 ARG A O 1
ATOM 1519 N N . GLU A 1 200 ? 12.752 10.209 -9.066 1.00 92.12 200 GLU A N 1
ATOM 1520 C CA . GLU A 1 200 ? 13.258 11.402 -8.376 1.00 92.12 200 GLU A CA 1
ATOM 1521 C C . GLU A 1 200 ? 12.568 12.682 -8.893 1.00 92.12 200 GLU A C 1
ATOM 1523 O O . GLU A 1 200 ? 11.439 12.972 -8.505 1.00 92.12 200 GLU A O 1
ATOM 1528 N N . THR A 1 201 ? 13.211 13.435 -9.790 1.00 92.44 201 THR A N 1
ATOM 1529 C CA . THR A 1 201 ? 12.647 14.635 -10.434 1.00 92.44 201 THR A CA 1
ATOM 1530 C C . THR A 1 201 ? 12.358 14.460 -11.923 1.00 92.44 201 THR A C 1
ATOM 1532 O O . THR A 1 201 ? 11.734 15.330 -12.535 1.00 92.44 201 THR A O 1
ATOM 1535 N N . ASP A 1 202 ? 12.812 13.361 -12.522 1.00 96.81 202 ASP A N 1
ATOM 1536 C CA . ASP A 1 202 ? 12.770 13.160 -13.964 1.00 96.81 202 ASP A CA 1
ATOM 1537 C C . ASP A 1 202 ? 11.514 12.406 -14.387 1.00 96.81 202 ASP A C 1
ATOM 1539 O O . ASP A 1 202 ? 11.138 11.386 -13.812 1.00 96.81 202 ASP A O 1
ATOM 1543 N N . THR A 1 203 ? 10.870 12.889 -15.450 1.00 97.81 203 THR A N 1
ATOM 1544 C CA . THR A 1 203 ? 9.768 12.170 -16.097 1.00 97.81 203 THR A CA 1
ATOM 1545 C C . THR A 1 203 ? 10.316 11.265 -17.194 1.00 97.81 203 THR A C 1
ATOM 1547 O O . THR A 1 203 ? 10.812 11.742 -18.218 1.00 97.81 203 THR A O 1
ATOM 1550 N N . LEU A 1 204 ? 10.180 9.956 -17.005 1.00 98.06 204 LEU A N 1
ATOM 1551 C CA . LEU A 1 204 ? 10.634 8.927 -17.933 1.00 98.06 204 LEU A CA 1
ATOM 1552 C C . LEU A 1 204 ? 9.451 8.294 -18.667 1.00 98.06 204 LEU A C 1
ATOM 1554 O O . LEU A 1 204 ? 8.319 8.266 -18.180 1.00 98.06 204 LEU A O 1
ATOM 1558 N N . LYS A 1 205 ? 9.722 7.778 -19.867 1.00 98.31 205 LYS A N 1
ATOM 1559 C CA . LYS A 1 205 ? 8.765 7.013 -20.670 1.00 98.31 205 LYS A CA 1
ATOM 1560 C C . LYS A 1 205 ? 9.396 5.694 -21.069 1.00 98.31 205 LYS A C 1
ATOM 1562 O O . LYS A 1 205 ? 10.413 5.694 -21.758 1.00 98.31 205 LYS A O 1
ATOM 1567 N N . VAL A 1 206 ? 8.772 4.598 -20.664 1.00 98.00 206 VAL A N 1
ATOM 1568 C CA . VAL A 1 206 ? 9.242 3.239 -20.937 1.00 98.00 206 VAL A CA 1
ATOM 1569 C C . VAL A 1 206 ? 8.148 2.448 -21.640 1.00 98.00 206 VAL A C 1
ATOM 1571 O O . VAL A 1 206 ? 6.960 2.668 -21.404 1.00 98.00 206 VAL A O 1
ATOM 1574 N N . VAL A 1 207 ? 8.538 1.554 -22.544 1.00 98.06 207 VAL A N 1
ATOM 1575 C CA . VAL A 1 207 ? 7.601 0.626 -23.183 1.00 98.06 207 VAL A CA 1
ATOM 1576 C C . VAL A 1 207 ? 7.630 -0.667 -22.390 1.00 98.06 207 VAL A C 1
ATOM 1578 O O . VAL A 1 207 ? 8.683 -1.286 -22.266 1.00 98.06 207 VAL A O 1
ATOM 1581 N N . VAL A 1 208 ? 6.475 -1.063 -21.869 1.00 97.69 208 VAL A N 1
ATOM 1582 C CA . VAL A 1 208 ? 6.308 -2.329 -21.160 1.00 97.69 208 VAL A CA 1
ATOM 1583 C C . VAL A 1 208 ? 5.590 -3.314 -22.066 1.00 97.69 208 VAL A C 1
ATOM 1585 O O . VAL A 1 208 ? 4.531 -2.985 -22.596 1.00 97.69 208 VAL A O 1
ATOM 1588 N N . ASN A 1 209 ? 6.151 -4.511 -22.224 1.00 96.88 209 ASN A N 1
ATOM 1589 C CA . ASN A 1 209 ? 5.550 -5.602 -22.989 1.00 96.88 209 ASN A CA 1
ATOM 1590 C C . ASN A 1 209 ? 4.949 -6.630 -22.028 1.00 96.88 209 ASN A C 1
ATOM 1592 O O . ASN A 1 209 ? 5.635 -7.109 -21.126 1.00 96.88 209 ASN A O 1
ATOM 1596 N N . PHE A 1 210 ? 3.676 -6.967 -22.216 1.00 94.50 210 PHE A N 1
ATOM 1597 C CA . PHE A 1 210 ? 2.981 -7.946 -21.387 1.00 94.50 210 PHE A CA 1
ATOM 1598 C C . PHE A 1 210 ? 3.090 -9.334 -22.021 1.00 94.50 210 PHE A C 1
ATOM 1600 O O . PHE A 1 210 ? 2.246 -9.720 -22.827 1.00 94.50 210 PHE A O 1
ATOM 1607 N N . GLU A 1 211 ? 4.154 -10.068 -21.701 1.00 82.81 211 GLU A N 1
ATOM 1608 C CA . GLU A 1 211 ? 4.459 -11.379 -22.300 1.00 82.81 211 GLU A CA 1
ATOM 1609 C C . GLU A 1 211 ? 3.730 -12.583 -21.695 1.00 82.81 211 GLU A C 1
ATOM 1611 O O . GLU A 1 211 ? 3.204 -12.542 -20.562 1.00 82.81 211 GLU A O 1
#

Nearest PDB structures (foldseek):
  5zvj-assembly1_A  TM=7.666E-01  e=5.523E-07  Mycobacterium tuberculosis
  7w4s-assembly1_A  TM=7.346E-01  e=8.045E-07  Mycobacterium tuberculosis H37Rv
  3pv3-assembly1_A  TM=8.991E-01  e=2.375E-05  Legionella fallonii
  7w23-assembly1_A  TM=7.448E-01  e=3.001E-06  Mycobacterium tuberculosis H37Rv
  7w22-assembly1_A  TM=5.289E-01  e=2.060E-06  Mycobacterium tuberculosis H37Rv

Secondary structure (DSSP, 8-state):
-EEEE-S-S-GGGGTTEEEEE-GGGBHHHHHHHHT---TT-EEEEE--S-SSTHHHHHHTT--EEEEE----TTTTSTT--GGG--HHHHHHHHHHHHHHHHHHHSSSS---B---GGGGG-S----SS---EEE-SSS--SSEEEEEE-TTSHHHHTT--TT-EEEEETTEE-SSHHHHHHHHTT--TT-EEEEEEEETTEEEEEEEE--

Mean predicted aligned error: 6.65 Å

Solvent-accessible surface area (backbone atoms only — not comparable to full-atom values): 11445 Å² total; per-residue (Å²): 119,49,82,38,81,48,59,49,35,41,16,69,85,38,77,32,24,32,16,38,29,7,39,38,14,20,64,65,40,46,66,49,63,77,68,57,84,59,82,84,47,45,75,25,83,35,46,47,40,63,87,59,79,47,29,59,45,36,72,73,62,37,28,27,39,36,41,31,22,56,64,41,93,37,64,101,43,94,75,61,48,76,91,68,50,31,68,67,35,33,51,55,53,49,50,53,52,50,50,54,50,55,53,61,72,69,45,92,74,78,86,52,56,45,82,30,87,68,56,82,65,68,61,84,67,67,58,67,49,64,58,35,67,39,70,36,65,47,65,92,64,86,11,33,34,24,39,23,56,39,83,90,24,32,30,39,76,40,69,54,51,62,69,26,28,39,40,26,50,68,89,44,66,16,61,34,65,64,40,43,47,60,53,51,38,73,43,44,66,78,39,71,43,49,33,33,30,36,48,92,88,45,81,47,78,36,65,30,51,28,117

pLDDT: mean 90.76, std 9.35, range [42.22, 98.31]

Foldseek 3Di:
DAEAEDAQFQCVVLQLFKEKEQCLFFPVSVVDVVPDDLDRHQYFYHNAQDDDPSVVCSVVQHRYIYIHNFDAACPPHPPPDPVNTDVVSSVSSVVVVVVVVVVVVPDPDDGHGDHGPCCVVPDPLDAQFDCQFDFDSRDDDQATAGRYGHPPGQCVVQVNDHGKGWQDWAPQGGRDVSSVSVSRSVDHQQDKTFIWIDHPHDIDTTIGHGD